Protein AF-A0A1L0C1L1-F1 (afdb_monomer_lite)

Structure (mmCIF, N/CA/C/O backbone):
data_AF-A0A1L0C1L1-F1
#
_entry.id   AF-A0A1L0C1L1-F1
#
loop_
_atom_site.group_PDB
_atom_site.id
_atom_site.type_symbol
_atom_site.label_atom_id
_atom_site.label_alt_id
_atom_site.label_comp_id
_atom_site.label_asym_id
_atom_site.label_entity_id
_atom_site.label_seq_id
_atom_site.pdbx_PDB_ins_code
_atom_site.Cartn_x
_atom_site.Cartn_y
_atom_site.Cartn_z
_atom_site.occupancy
_atom_site.B_iso_or_equiv
_atom_site.auth_seq_id
_atom_site.auth_comp_id
_atom_site.auth_asym_id
_atom_site.auth_atom_id
_atom_site.pdbx_PDB_model_num
ATOM 1 N N . MET A 1 1 ? -25.774 4.152 -56.828 1.00 40.31 1 MET A N 1
ATOM 2 C CA . MET A 1 1 ? -26.630 3.121 -56.218 1.00 40.31 1 MET A CA 1
ATOM 3 C C . MET A 1 1 ? -26.361 3.167 -54.724 1.00 40.31 1 MET A C 1
ATOM 5 O O . MET A 1 1 ? -25.280 2.740 -54.350 1.00 40.31 1 MET A O 1
ATOM 9 N N . ILE A 1 2 ? -27.326 3.728 -53.974 1.00 39.97 2 ILE A N 1
ATOM 10 C CA . ILE A 1 2 ? -27.662 3.467 -52.554 1.00 39.97 2 ILE A CA 1
ATOM 11 C C . ILE A 1 2 ? -26.531 3.846 -51.567 1.00 39.97 2 ILE A C 1
ATOM 13 O O . ILE A 1 2 ? -25.560 3.109 -51.460 1.00 39.97 2 ILE A O 1
ATOM 17 N N . ASP A 1 3 ? -26.448 5.047 -50.978 1.00 42.72 3 ASP A N 1
ATOM 18 C CA . ASP A 1 3 ? -27.351 5.760 -50.037 1.00 42.72 3 ASP A CA 1
ATOM 19 C C . ASP A 1 3 ? -27.861 4.910 -48.863 1.00 42.72 3 ASP A C 1
ATOM 21 O O . ASP A 1 3 ? -28.770 4.120 -49.056 1.00 42.72 3 ASP A O 1
ATOM 25 N N . ASP A 1 4 ? -27.262 5.112 -47.679 1.00 49.78 4 ASP A N 1
ATOM 26 C CA . ASP A 1 4 ? -27.802 4.924 -46.311 1.00 49.78 4 ASP A CA 1
ATOM 27 C C . ASP A 1 4 ? -26.676 5.378 -45.346 1.00 49.78 4 ASP A C 1
ATOM 29 O O . ASP A 1 4 ? -25.641 4.725 -45.241 1.00 49.78 4 ASP A O 1
ATOM 33 N N . ILE A 1 5 ? -26.624 6.590 -44.777 1.00 43.16 5 ILE A N 1
ATOM 34 C CA . ILE A 1 5 ? -27.544 7.300 -43.868 1.00 43.16 5 ILE A CA 1
ATOM 35 C C . ILE A 1 5 ? -27.960 6.442 -42.667 1.00 43.16 5 ILE A C 1
ATOM 37 O O . ILE A 1 5 ? -29.005 5.807 -42.662 1.00 43.16 5 ILE A O 1
ATOM 41 N N . LEU A 1 6 ? -27.170 6.518 -41.593 1.00 51.59 6 LEU A N 1
ATOM 42 C CA . LEU A 1 6 ? -27.673 6.325 -40.233 1.00 51.59 6 LEU A CA 1
ATOM 43 C C . LEU A 1 6 ? -27.506 7.635 -39.465 1.00 51.59 6 LEU A C 1
ATOM 45 O O . LEU A 1 6 ? -26.441 7.965 -38.946 1.00 51.59 6 LEU A O 1
ATOM 49 N N . GLN A 1 7 ? -28.603 8.389 -39.463 1.00 40.81 7 GLN A N 1
ATOM 50 C CA . GLN A 1 7 ? -28.908 9.438 -38.504 1.00 40.81 7 GLN A CA 1
ATOM 51 C C . GLN A 1 7 ? -29.169 8.773 -37.148 1.00 40.81 7 GLN A C 1
ATOM 53 O O . GLN A 1 7 ? -30.023 7.894 -37.047 1.00 40.81 7 GLN A O 1
ATOM 58 N N . TYR A 1 8 ? -28.441 9.188 -36.114 1.00 45.94 8 TYR A N 1
ATOM 59 C CA . TYR A 1 8 ? -28.860 8.960 -34.735 1.00 45.94 8 TYR A CA 1
ATOM 60 C C . TYR A 1 8 ? -29.673 10.173 -34.301 1.00 45.94 8 TYR A C 1
ATOM 62 O O . TYR A 1 8 ? -29.152 11.286 -34.240 1.00 45.94 8 TYR A O 1
ATOM 70 N N . SER A 1 9 ? -30.959 9.935 -34.075 1.00 49.78 9 SER A N 1
ATOM 71 C CA . SER A 1 9 ? -31.917 10.904 -33.568 1.00 49.78 9 SER A CA 1
ATOM 72 C C . SER A 1 9 ? -31.629 11.216 -32.101 1.00 49.78 9 SER A C 1
ATOM 74 O O . SER A 1 9 ? -31.596 10.314 -31.262 1.00 49.78 9 SER A O 1
ATOM 76 N N . ASP A 1 10 ? -31.438 12.502 -31.819 1.00 47.91 10 ASP A N 1
ATOM 77 C CA . ASP A 1 10 ? -31.774 13.122 -30.543 1.00 47.91 10 ASP A CA 1
ATOM 78 C C . ASP A 1 10 ? -33.297 13.085 -30.398 1.00 47.91 10 ASP A C 1
ATOM 80 O O . ASP A 1 10 ? -33.973 13.722 -31.196 1.00 47.91 10 ASP A O 1
ATOM 84 N N . ASP A 1 11 ? -33.824 12.361 -29.410 1.00 46.75 11 ASP A N 1
ATOM 85 C CA . ASP A 1 11 ? -35.174 12.586 -28.885 1.00 46.75 11 ASP A CA 1
ATOM 86 C C . ASP A 1 11 ? -35.317 12.022 -27.455 1.00 46.75 11 ASP A C 1
ATOM 88 O O . ASP A 1 11 ? -34.860 10.926 -27.125 1.00 46.75 11 ASP A O 1
ATOM 92 N N . ASP A 1 12 ? -36.003 12.814 -26.629 1.00 44.44 12 ASP A N 1
ATOM 93 C CA . ASP A 1 12 ? -36.751 12.436 -25.425 1.00 44.44 12 ASP A CA 1
ATOM 94 C C . ASP A 1 12 ? -36.019 12.128 -24.105 1.00 44.44 12 ASP A C 1
ATOM 96 O O . ASP A 1 12 ? -36.068 11.024 -23.559 1.00 44.44 12 ASP A O 1
ATOM 100 N N . LEU A 1 13 ? -35.538 13.189 -23.439 1.00 46.91 13 LEU A N 1
ATOM 101 C CA . LEU A 1 13 ? -35.598 13.255 -21.971 1.00 46.91 13 LEU A CA 1
ATOM 102 C C . LEU A 1 13 ? -36.689 14.228 -21.520 1.00 46.91 13 LEU A C 1
ATOM 104 O O . LEU A 1 13 ? -36.494 15.430 -21.347 1.00 46.91 13 LEU A O 1
ATOM 108 N N . VAL A 1 14 ? -37.857 13.629 -21.301 1.00 51.84 14 VAL A N 1
ATOM 109 C CA . VAL A 1 14 ? -39.037 14.172 -20.631 1.00 51.84 14 VAL A CA 1
ATOM 110 C C . VAL A 1 14 ? -38.650 14.859 -19.319 1.00 51.84 14 VAL A C 1
ATOM 112 O O . VAL A 1 14 ? -38.305 14.223 -18.319 1.00 51.84 14 VAL A O 1
ATOM 115 N N . VAL A 1 15 ? -38.775 16.184 -19.312 1.00 43.44 15 VAL A N 1
ATOM 116 C CA . VAL A 1 15 ? -38.780 17.018 -18.111 1.00 43.44 15 VAL A CA 1
ATOM 117 C C . VAL A 1 15 ? -40.032 16.674 -17.302 1.00 43.44 15 VAL A C 1
ATOM 119 O O . VAL A 1 15 ? -41.149 16.969 -17.719 1.00 43.44 15 VAL A O 1
ATOM 122 N N . LYS A 1 16 ? -39.861 16.054 -16.130 1.00 50.50 16 LYS A N 1
ATOM 123 C CA . LYS A 1 16 ? -40.912 15.969 -15.105 1.00 50.50 16 LYS A CA 1
ATOM 124 C C . LYS A 1 16 ? -40.874 17.234 -14.235 1.00 50.50 16 LYS A C 1
ATOM 126 O O . LYS A 1 16 ? -39.903 17.404 -13.498 1.00 50.50 16 LYS A O 1
ATOM 131 N N . PRO A 1 17 ? -41.908 18.092 -14.240 1.00 55.91 17 PRO A N 1
ATOM 132 C CA . PRO A 1 17 ? -42.091 19.098 -13.205 1.00 55.91 17 PRO A CA 1
ATOM 133 C C . PRO A 1 17 ? -42.897 18.484 -12.054 1.00 55.91 17 PRO A C 1
ATOM 135 O O . PRO A 1 17 ? -43.994 17.971 -12.263 1.00 55.91 17 PRO A O 1
ATOM 138 N N . GLY A 1 18 ? -42.373 18.524 -10.829 1.00 49.44 18 GLY A N 1
ATOM 139 C CA . GLY A 1 18 ? -43.167 18.120 -9.667 1.00 49.44 18 GLY A CA 1
ATOM 140 C C . GLY A 1 18 ? -42.357 17.666 -8.467 1.00 49.44 18 GLY A C 1
ATOM 141 O O . GLY A 1 18 ? -42.481 16.520 -8.051 1.00 49.44 18 GLY A O 1
ATOM 142 N N . ILE A 1 19 ? -41.555 18.561 -7.889 1.00 49.25 19 ILE A N 1
ATOM 143 C CA . ILE A 1 19 ? -41.181 18.435 -6.478 1.00 49.25 19 ILE A CA 1
ATOM 144 C C . ILE A 1 19 ? -41.660 19.701 -5.781 1.00 49.25 19 ILE A C 1
ATOM 146 O O . ILE A 1 19 ? -41.106 20.787 -5.926 1.00 49.25 19 ILE A O 1
ATOM 150 N N . THR A 1 20 ? -42.771 19.521 -5.085 1.00 59.31 20 THR A N 1
ATOM 151 C CA . THR A 1 20 ? -43.406 20.444 -4.156 1.00 59.31 20 THR A CA 1
ATOM 152 C C . THR A 1 20 ? -42.390 20.892 -3.097 1.00 59.31 20 THR A C 1
ATOM 154 O O . THR A 1 20 ? -41.688 20.040 -2.547 1.00 59.31 20 THR A O 1
ATOM 157 N N . PRO A 1 21 ? -42.299 22.190 -2.760 1.00 49.84 21 PRO A N 1
ATOM 158 C CA . PRO A 1 21 ? -41.488 22.631 -1.635 1.00 49.84 21 PRO A CA 1
ATOM 159 C C . PRO A 1 21 ? -42.133 22.135 -0.336 1.00 49.84 21 PRO A C 1
ATOM 161 O O . PRO A 1 21 ? -43.219 22.577 0.041 1.00 49.84 21 PRO A O 1
ATOM 164 N N . CYS A 1 22 ? -41.478 21.188 0.340 1.00 50.97 22 CYS A N 1
ATOM 165 C CA . CYS A 1 22 ? -41.832 20.829 1.707 1.00 50.97 22 CYS A CA 1
ATOM 166 C C . CYS A 1 22 ? -41.680 22.063 2.596 1.00 50.97 22 CYS A C 1
ATOM 168 O O . CYS A 1 22 ? -40.643 22.726 2.603 1.00 50.97 22 CYS A O 1
ATOM 170 N N . ALA A 1 23 ? -42.763 22.349 3.309 1.00 51.50 23 ALA A N 1
ATOM 171 C CA . ALA A 1 23 ? -42.923 23.457 4.221 1.00 51.50 23 ALA A CA 1
ATOM 172 C C . ALA A 1 23 ? -41.762 23.553 5.216 1.00 51.50 23 ALA A C 1
ATOM 174 O O . ALA A 1 23 ? -41.397 22.582 5.880 1.00 51.50 23 ALA A O 1
ATOM 175 N N . SER A 1 24 ? -41.226 24.763 5.328 1.00 47.38 24 SER A N 1
ATOM 176 C CA . SER A 1 24 ? -40.323 25.190 6.382 1.00 47.38 24 SER A CA 1
ATOM 177 C C . SER A 1 24 ? -40.984 24.956 7.741 1.00 47.38 24 SER A C 1
ATOM 179 O O . SER A 1 24 ? -41.918 25.662 8.119 1.00 47.38 24 SER A O 1
ATOM 181 N N . THR A 1 25 ? -40.508 23.962 8.485 1.00 63.28 25 THR A N 1
ATOM 182 C CA . THR A 1 25 ? -40.764 23.878 9.923 1.00 63.28 25 THR A CA 1
ATOM 183 C C . THR A 1 25 ? -40.168 25.114 10.603 1.00 63.28 25 THR A C 1
ATOM 185 O O . THR A 1 25 ? -39.024 25.466 10.292 1.00 63.28 25 THR A O 1
ATOM 188 N N . PRO A 1 26 ? -40.895 25.784 11.514 1.00 60.25 26 PRO A N 1
ATOM 189 C CA . PRO A 1 26 ? -40.352 26.902 12.270 1.00 60.25 26 PRO A CA 1
ATOM 190 C C . PRO A 1 26 ? -39.194 26.395 13.128 1.00 60.25 26 PRO A C 1
ATOM 192 O O . PRO A 1 26 ? -39.350 25.443 13.890 1.00 60.25 26 PRO A O 1
ATOM 195 N N . ILE A 1 27 ? -38.030 27.020 12.980 1.00 60.69 27 ILE A N 1
ATOM 196 C CA . ILE A 1 27 ? -36.903 26.833 13.889 1.00 60.69 27 ILE A CA 1
ATOM 197 C C . ILE A 1 27 ? -37.310 27.505 15.199 1.00 60.69 27 ILE A C 1
ATOM 199 O O . ILE A 1 27 ? -37.342 28.730 15.299 1.00 60.69 27 ILE A O 1
ATOM 203 N N . GLU A 1 28 ? -37.700 26.689 16.171 1.00 61.16 28 GLU A N 1
ATOM 204 C CA . GLU A 1 28 ? -37.921 27.106 17.548 1.00 61.16 28 GLU A CA 1
ATOM 205 C C . GLU A 1 28 ? -36.559 27.489 18.137 1.00 61.16 28 GLU A C 1
ATOM 207 O O . GLU A 1 28 ? -35.661 26.658 18.286 1.00 61.16 28 GLU A O 1
ATOM 212 N N . SER A 1 29 ? -36.372 28.788 18.368 1.00 67.19 29 SER A N 1
ATOM 213 C CA . SER A 1 29 ? -35.165 29.334 18.977 1.00 67.19 29 SER A CA 1
ATOM 214 C C . SER A 1 29 ? -34.951 28.695 20.353 1.00 67.19 29 SER A C 1
ATOM 216 O O . SER A 1 29 ? -35.873 28.728 21.172 1.00 67.19 29 SER A O 1
ATOM 218 N N . PRO A 1 30 ? -33.761 28.144 20.651 1.00 71.75 30 PRO A N 1
ATOM 219 C CA . PRO A 1 30 ? -33.475 27.661 21.991 1.00 71.75 30 PRO A CA 1
ATOM 220 C C . PRO A 1 30 ? -33.536 28.829 22.992 1.00 71.75 30 PRO A C 1
ATOM 222 O O . PRO A 1 30 ? -33.151 29.952 22.648 1.00 71.75 30 PRO A O 1
ATOM 225 N N . PRO A 1 31 ? -34.025 28.588 24.221 1.00 67.06 31 PRO A N 1
ATOM 226 C CA . PRO A 1 31 ? -34.083 29.605 25.258 1.00 67.06 31 PRO A CA 1
ATOM 227 C C . PRO A 1 31 ? -32.674 30.113 25.572 1.00 67.06 31 PRO A C 1
ATOM 229 O O . PRO A 1 31 ? -31.756 29.331 25.811 1.00 67.06 31 PRO A O 1
ATOM 232 N N . SER A 1 32 ? -32.522 31.436 25.560 1.00 63.41 32 SER A N 1
ATOM 233 C CA . SER A 1 32 ? -31.303 32.139 25.940 1.00 63.41 32 SER A CA 1
ATOM 234 C C . SER A 1 32 ? -30.913 31.765 27.370 1.00 63.41 32 SER A C 1
ATOM 236 O O . SER A 1 32 ? -31.553 32.207 28.327 1.00 63.41 32 SER A O 1
ATOM 238 N N . GLU A 1 33 ? -29.873 30.946 27.523 1.00 66.44 33 GLU A N 1
ATOM 239 C CA . GLU A 1 33 ? -29.264 30.712 28.828 1.00 66.44 33 GLU A CA 1
ATOM 240 C C . GLU A 1 33 ? -28.629 32.019 29.338 1.00 66.44 33 GLU A C 1
ATOM 242 O O . GLU A 1 33 ? -27.925 32.704 28.587 1.00 66.44 33 GLU A O 1
ATOM 247 N N . PRO A 1 34 ? -28.879 32.400 30.602 1.00 69.19 34 PRO A N 1
ATOM 248 C CA . PRO A 1 34 ? -28.239 33.555 31.207 1.00 69.19 34 PRO A CA 1
ATOM 249 C C . PRO A 1 34 ? -26.734 33.302 31.347 1.00 69.19 34 PRO A C 1
ATOM 251 O O . PRO A 1 34 ? -26.304 32.317 31.945 1.00 69.19 34 PRO A O 1
ATOM 254 N N . LEU A 1 35 ? -25.943 34.226 30.798 1.00 65.88 35 LEU A N 1
ATOM 255 C CA . LEU A 1 35 ? -24.492 34.266 30.953 1.00 65.88 35 LEU A CA 1
ATOM 256 C C . LEU A 1 35 ? -24.125 34.251 32.449 1.00 65.88 35 LEU A C 1
ATOM 258 O O . LEU A 1 35 ? -24.591 35.126 33.187 1.00 65.88 35 LEU A O 1
ATOM 262 N N . PRO A 1 36 ? -23.292 33.301 32.913 1.00 64.12 36 PRO A N 1
ATOM 263 C CA . PRO A 1 36 ? -22.752 33.353 34.258 1.00 64.12 36 PRO A CA 1
ATOM 264 C C . PRO A 1 36 ? -21.824 34.565 34.376 1.00 64.12 36 PRO A C 1
ATOM 266 O O . PRO A 1 36 ? -20.885 34.741 33.603 1.00 64.12 36 PRO A O 1
ATOM 269 N N . SER A 1 37 ? -22.140 35.407 35.353 1.00 58.44 37 SER A N 1
ATOM 270 C CA . SER A 1 37 ? -21.372 36.567 35.785 1.00 58.44 37 SER A CA 1
ATOM 271 C C . SER A 1 37 ? -19.915 36.214 36.082 1.00 58.44 37 SER A C 1
ATOM 273 O O . SER A 1 37 ? -19.651 35.243 36.796 1.00 58.44 37 SER A O 1
ATOM 275 N N . ASP A 1 38 ? -19.012 37.059 35.582 1.00 55.88 38 ASP A N 1
ATOM 276 C CA . ASP A 1 38 ? -17.581 37.097 35.878 1.00 55.88 38 ASP A CA 1
ATOM 277 C C . ASP A 1 38 ? -17.304 36.937 37.379 1.00 55.88 38 ASP A C 1
ATOM 279 O O . ASP A 1 38 ? -17.461 37.864 38.175 1.00 55.88 38 ASP A O 1
ATOM 283 N N . ALA A 1 39 ? -16.849 35.747 37.756 1.00 57.22 39 ALA A N 1
ATOM 284 C CA . ALA A 1 39 ? -16.130 35.521 38.995 1.00 57.22 39 ALA A CA 1
ATOM 285 C C . ALA A 1 39 ? -14.688 35.195 38.617 1.00 57.22 39 ALA A C 1
ATOM 287 O O . ALA A 1 39 ? -14.359 34.058 38.283 1.00 57.22 39 ALA A O 1
ATOM 288 N N . THR A 1 40 ? -13.840 36.221 38.642 1.00 65.00 40 THR A N 1
ATOM 289 C CA . THR A 1 40 ? -12.386 36.105 38.542 1.00 65.00 40 THR A CA 1
ATOM 290 C C . THR A 1 40 ? -11.898 35.139 39.627 1.00 65.00 40 THR A C 1
ATOM 292 O O . THR A 1 40 ? -12.013 35.466 40.812 1.00 65.00 40 THR A O 1
ATOM 295 N N . PRO A 1 41 ? -11.370 33.950 39.285 1.00 51.88 41 PRO A N 1
ATOM 296 C CA . PRO A 1 41 ? -10.770 33.074 40.272 1.00 51.88 41 PRO A CA 1
ATOM 297 C C . PRO A 1 41 ? -9.402 33.649 40.621 1.00 51.88 41 PRO A C 1
ATOM 299 O O . PRO A 1 41 ? -8.520 33.745 39.768 1.00 51.88 41 PRO A O 1
ATOM 302 N N . SER A 1 42 ? -9.237 34.050 41.876 1.00 60.53 42 SER A N 1
ATOM 303 C CA . SER A 1 42 ? -7.942 34.372 42.464 1.00 60.53 42 SER A CA 1
ATOM 304 C C . SER A 1 42 ? -6.965 33.218 42.223 1.00 60.53 42 SER A C 1
ATOM 306 O O . SER A 1 42 ? -7.283 32.070 42.542 1.00 60.53 42 SER A O 1
ATOM 308 N N . GLU A 1 43 ? -5.791 33.530 41.667 1.00 58.69 43 GLU A N 1
ATOM 309 C CA . GLU A 1 43 ? -4.680 32.593 41.478 1.00 58.69 43 GLU A CA 1
ATOM 310 C C . GLU A 1 43 ? -4.383 31.834 42.782 1.00 58.69 43 GLU A C 1
ATOM 312 O O . GLU A 1 43 ? -4.025 32.457 43.788 1.00 58.69 43 GLU A O 1
ATOM 317 N N . PRO A 1 44 ? -4.506 30.494 42.804 1.00 60.22 44 PRO A N 1
ATOM 318 C CA . PRO A 1 44 ? -3.934 29.706 43.875 1.00 60.22 44 PRO A CA 1
ATOM 319 C C . PRO A 1 44 ? -2.412 29.730 43.721 1.00 60.22 44 PRO A C 1
ATOM 321 O O . PRO A 1 44 ? -1.861 29.294 42.711 1.00 60.22 44 PRO A O 1
ATOM 324 N N . SER A 1 45 ? -1.750 30.255 44.745 1.00 65.75 45 SER A N 1
ATOM 325 C CA . SER A 1 45 ? -0.304 30.252 44.916 1.00 65.75 45 SER A CA 1
ATOM 326 C C . SER A 1 45 ? 0.282 28.864 44.645 1.00 65.75 45 SER A C 1
ATOM 328 O O . SER A 1 45 ? -0.155 27.865 45.221 1.00 65.75 45 SER A O 1
ATOM 330 N N . GLU A 1 46 ? 1.277 28.818 43.756 1.00 59.06 46 GLU A N 1
ATOM 331 C CA . GLU A 1 46 ? 1.976 27.594 43.369 1.00 59.06 46 GLU A CA 1
ATOM 332 C C . GLU A 1 46 ? 2.531 26.868 44.608 1.00 59.06 46 GLU A C 1
ATOM 334 O O . GLU A 1 46 ? 3.318 27.447 45.367 1.00 59.06 46 GLU A O 1
ATOM 339 N N . PRO A 1 47 ? 2.166 25.593 44.839 1.00 62.97 47 PRO A N 1
ATOM 340 C CA . PRO A 1 47 ? 2.837 24.787 45.839 1.00 62.97 47 PRO A CA 1
ATOM 341 C C . PRO A 1 47 ? 4.271 24.522 45.375 1.00 62.97 47 PRO A C 1
ATOM 343 O O . PRO A 1 47 ? 4.516 23.986 44.293 1.00 62.97 47 PRO A O 1
ATOM 346 N N . SER A 1 48 ? 5.219 24.893 46.228 1.00 63.12 48 SER A N 1
ATOM 347 C CA . SER A 1 48 ? 6.649 24.652 46.081 1.00 63.12 48 SER A CA 1
ATOM 348 C C . SER A 1 48 ? 6.925 23.183 45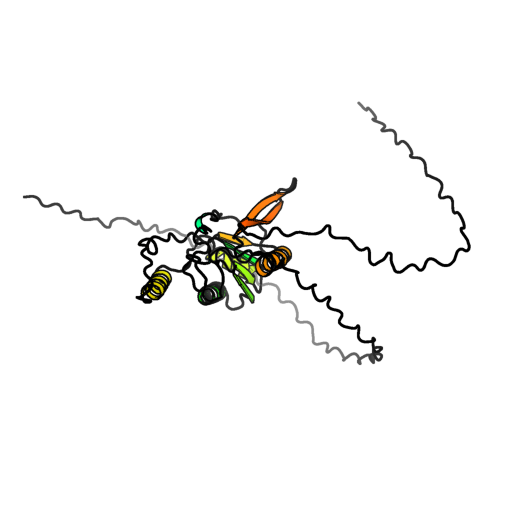.749 1.00 63.12 48 SER A C 1
ATOM 350 O O . SER A 1 48 ? 6.759 22.283 46.573 1.00 63.12 48 SER A O 1
ATOM 352 N N . VAL A 1 49 ? 7.341 22.946 44.503 1.00 66.62 49 VAL A N 1
ATOM 353 C CA . VAL A 1 49 ? 7.677 21.622 43.976 1.00 66.62 49 VAL A CA 1
ATOM 354 C C . VAL A 1 49 ? 8.886 21.076 44.747 1.00 66.62 49 VAL A C 1
ATOM 356 O O . VAL A 1 49 ? 9.957 21.686 44.697 1.00 66.62 49 VAL A O 1
ATOM 359 N N . PRO A 1 50 ? 8.771 19.935 45.451 1.00 61.28 50 PRO A N 1
ATOM 360 C CA . PRO A 1 50 ? 9.917 19.316 46.097 1.00 61.28 50 PRO A CA 1
ATOM 361 C C . PRO A 1 50 ? 10.912 18.839 45.037 1.00 61.28 50 PRO A C 1
ATOM 363 O O . PRO A 1 50 ? 10.552 18.146 44.081 1.00 61.28 50 PRO A O 1
ATOM 366 N N . SER A 1 51 ? 12.174 19.220 45.227 1.00 62.75 51 SER A N 1
ATOM 367 C CA . SER A 1 51 ? 13.315 18.849 44.394 1.00 62.75 51 SER A CA 1
ATOM 368 C C . SER A 1 51 ? 13.306 17.353 44.084 1.00 62.75 51 SER A C 1
ATOM 370 O O . SER A 1 51 ? 13.465 16.504 44.962 1.00 62.75 51 SER A O 1
ATOM 372 N N . ARG A 1 52 ? 13.091 17.038 42.806 1.00 56.44 52 ARG A N 1
ATOM 373 C CA . ARG A 1 52 ? 13.017 15.676 42.278 1.00 56.44 52 ARG A CA 1
ATOM 374 C C . ARG A 1 52 ? 14.350 14.960 42.554 1.00 56.44 52 ARG A C 1
ATOM 376 O O . ARG A 1 52 ? 15.390 15.489 42.156 1.00 56.44 52 ARG A O 1
ATOM 383 N N . PRO A 1 53 ? 14.363 13.782 43.204 1.00 60.91 53 PRO A N 1
ATOM 384 C CA . PRO A 1 53 ? 15.597 13.039 43.411 1.00 60.91 53 PRO A CA 1
ATOM 385 C C . PRO A 1 53 ? 16.200 12.661 42.055 1.00 60.91 53 PRO A C 1
ATOM 387 O O . PRO A 1 53 ? 15.506 12.171 41.160 1.00 60.91 53 PRO A O 1
ATOM 390 N N . LEU A 1 54 ? 17.498 12.930 41.910 1.00 61.00 54 LEU A N 1
ATOM 391 C CA . LEU A 1 54 ? 18.313 12.547 40.764 1.00 61.00 54 LEU A CA 1
ATOM 392 C C . LEU A 1 54 ? 18.283 11.020 40.635 1.00 61.00 54 LEU A C 1
ATOM 394 O O . LEU A 1 54 ? 18.971 10.307 41.363 1.00 61.00 54 LEU A O 1
ATOM 398 N N . PHE A 1 55 ? 17.455 10.509 39.725 1.00 56.97 55 PHE A N 1
ATOM 399 C CA . PHE A 1 55 ? 17.512 9.104 39.350 1.00 56.97 55 PHE A CA 1
ATOM 400 C C . PHE A 1 55 ? 18.855 8.842 38.657 1.00 56.97 55 PHE A C 1
ATOM 402 O O . PHE A 1 55 ? 19.198 9.573 37.724 1.00 56.97 55 PHE A O 1
ATOM 409 N N . PRO A 1 56 ? 19.615 7.811 39.069 1.00 59.28 56 PRO A N 1
ATOM 410 C CA . PRO A 1 56 ? 20.818 7.419 38.357 1.00 59.28 56 PRO A CA 1
ATOM 411 C C . PRO A 1 56 ? 20.435 7.012 36.934 1.00 59.28 56 PRO A C 1
ATOM 413 O O . PRO A 1 56 ? 19.554 6.173 36.723 1.00 59.28 56 PRO A O 1
ATOM 416 N N . SER A 1 57 ? 21.084 7.647 35.961 1.00 53.78 57 SER A N 1
ATOM 417 C CA . SER A 1 57 ? 20.938 7.375 34.536 1.00 53.78 57 SER A CA 1
ATOM 418 C C . SER A 1 57 ? 21.036 5.873 34.283 1.00 53.78 57 SER A C 1
ATOM 420 O O . SER A 1 57 ? 22.098 5.275 34.458 1.00 53.78 57 SER A O 1
ATOM 422 N N . ARG A 1 58 ? 19.923 5.243 33.884 1.00 47.53 58 ARG A N 1
ATOM 423 C CA . ARG A 1 58 ? 19.950 3.851 33.425 1.00 47.53 58 ARG A CA 1
ATOM 424 C C . ARG A 1 58 ? 20.904 3.771 32.228 1.00 47.53 58 ARG A C 1
ATOM 426 O O . ARG A 1 58 ? 20.711 4.533 31.278 1.00 47.53 58 ARG A O 1
ATOM 433 N N . PRO A 1 59 ? 21.901 2.870 32.234 1.00 54.91 59 PRO A N 1
ATOM 434 C CA . PRO A 1 59 ? 22.712 2.642 31.053 1.00 54.91 59 PRO A CA 1
ATOM 435 C C . PRO A 1 59 ? 21.791 2.181 29.921 1.00 54.91 59 PRO A C 1
ATOM 437 O O . PRO A 1 59 ? 20.984 1.263 30.083 1.00 54.91 59 PRO A O 1
ATOM 440 N N . ASN A 1 60 ? 21.887 2.871 28.788 1.00 45.53 60 ASN A N 1
ATOM 441 C CA . ASN A 1 60 ? 21.149 2.579 27.568 1.00 45.53 60 ASN A CA 1
ATOM 442 C C . ASN A 1 60 ? 21.712 1.293 26.940 1.00 45.53 60 ASN A C 1
ATOM 444 O O . ASN A 1 60 ? 22.489 1.333 25.990 1.00 45.53 60 ASN A O 1
ATOM 448 N N . ILE A 1 61 ? 21.376 0.143 27.524 1.00 47.62 61 ILE A N 1
ATOM 449 C CA . ILE A 1 61 ? 21.696 -1.174 26.972 1.00 47.62 61 ILE A CA 1
ATOM 450 C C . ILE A 1 61 ? 20.567 -1.520 26.005 1.00 47.62 61 ILE A C 1
ATOM 452 O O . ILE A 1 61 ? 19.662 -2.290 26.315 1.00 47.62 61 ILE A O 1
ATOM 456 N N . SER A 1 62 ? 20.590 -0.887 24.834 1.00 54.09 62 SER A N 1
ATOM 457 C CA . SER A 1 62 ? 19.859 -1.407 23.685 1.00 54.09 62 SER A CA 1
ATOM 458 C C . SER A 1 62 ? 20.602 -2.675 23.246 1.00 54.09 62 SER A C 1
ATOM 460 O O . SER A 1 62 ? 21.781 -2.568 22.890 1.00 54.09 62 SER A O 1
ATOM 462 N N . PRO A 1 63 ? 20.008 -3.880 23.340 1.00 48.91 63 PRO A N 1
ATOM 463 C CA . PRO A 1 63 ? 20.679 -5.091 22.897 1.00 48.91 63 PRO A CA 1
ATOM 464 C C . PRO A 1 63 ? 20.946 -4.956 21.398 1.00 48.91 63 PRO A C 1
ATOM 466 O O . PRO A 1 63 ? 20.019 -4.944 20.589 1.00 48.91 63 PRO A O 1
ATOM 469 N N . LYS A 1 64 ? 22.223 -4.810 21.024 1.00 39.41 64 LYS A N 1
ATOM 470 C CA . LYS A 1 64 ? 22.638 -4.917 19.625 1.00 39.41 64 LYS A CA 1
ATOM 471 C C . LYS A 1 64 ? 22.194 -6.300 19.138 1.00 39.41 64 LYS A C 1
ATOM 473 O O . LYS A 1 64 ? 22.599 -7.284 19.762 1.00 39.41 64 LYS A O 1
ATOM 478 N N . PRO A 1 65 ? 21.384 -6.406 18.070 1.00 45.53 65 PRO A N 1
ATOM 479 C CA . PRO A 1 65 ? 21.111 -7.701 17.470 1.00 45.53 65 PRO A CA 1
ATOM 480 C C . PRO A 1 65 ? 22.452 -8.325 17.075 1.00 45.53 65 PRO A C 1
ATOM 482 O O . PRO A 1 65 ? 23.311 -7.649 16.500 1.00 45.53 65 PRO A O 1
ATOM 485 N N . ALA A 1 66 ? 22.658 -9.585 17.461 1.00 45.88 66 ALA A N 1
ATOM 486 C CA . ALA A 1 66 ? 23.860 -10.316 17.097 1.00 45.88 66 ALA A CA 1
ATOM 487 C C . ALA A 1 66 ? 24.007 -10.302 15.562 1.00 45.88 66 ALA A C 1
ATOM 489 O O . ALA A 1 66 ? 23.003 -10.466 14.863 1.00 45.88 66 ALA A O 1
ATOM 490 N N . PRO A 1 67 ? 25.216 -10.074 15.020 1.00 40.97 67 PRO A N 1
ATOM 491 C CA . PRO A 1 67 ? 25.430 -10.134 13.583 1.00 40.97 67 PRO A CA 1
ATOM 492 C C . PRO A 1 67 ? 25.056 -11.532 13.082 1.00 40.97 67 PRO A C 1
ATOM 494 O O . PRO A 1 67 ? 25.527 -12.540 13.609 1.00 40.97 67 PRO A O 1
ATOM 497 N N . TYR A 1 68 ? 24.177 -11.587 12.083 1.00 49.19 68 TYR A N 1
ATOM 498 C CA . TYR A 1 68 ? 23.776 -12.838 11.454 1.00 49.19 68 TYR A CA 1
ATOM 499 C C . TYR A 1 68 ? 24.989 -13.446 10.742 1.00 49.19 68 TYR A C 1
ATOM 501 O O . TYR A 1 68 ? 25.491 -12.891 9.764 1.00 49.19 68 TYR A O 1
ATOM 509 N N . ASN A 1 69 ? 25.466 -14.588 11.239 1.00 35.53 69 ASN A N 1
ATOM 510 C CA . ASN A 1 69 ? 26.481 -15.389 10.565 1.00 35.53 69 ASN A CA 1
ATOM 511 C C . ASN A 1 69 ? 25.859 -15.998 9.303 1.00 35.53 69 ASN A C 1
ATOM 513 O O . ASN A 1 69 ? 25.170 -17.015 9.370 1.00 35.53 69 ASN A O 1
ATOM 517 N N . LEU A 1 70 ? 26.078 -15.361 8.152 1.00 43.03 70 LEU A N 1
ATOM 518 C CA . LEU A 1 70 ? 25.764 -15.957 6.859 1.00 43.03 70 LEU A CA 1
ATOM 519 C C . LEU A 1 70 ? 26.759 -17.104 6.602 1.00 43.03 70 LEU A C 1
ATOM 521 O O . LEU A 1 70 ? 27.970 -16.874 6.674 1.00 43.03 70 LEU A O 1
ATOM 525 N N . PRO A 1 71 ? 26.303 -18.333 6.309 1.00 39.91 71 PRO A N 1
ATOM 526 C CA . PRO A 1 71 ? 27.205 -19.409 5.923 1.00 39.91 71 PRO A CA 1
ATOM 527 C C . PRO A 1 71 ? 27.928 -19.039 4.617 1.00 39.91 71 PRO A C 1
ATOM 529 O O . PRO A 1 71 ? 27.312 -18.856 3.570 1.00 39.91 71 PRO A O 1
ATOM 532 N N . SER A 1 72 ? 29.258 -18.925 4.692 1.00 44.44 72 SER A N 1
ATOM 533 C CA . SER A 1 72 ? 30.188 -18.566 3.604 1.00 44.44 72 SER A CA 1
ATOM 534 C C . SER A 1 72 ? 30.378 -19.687 2.562 1.00 44.44 72 SER A C 1
ATOM 536 O O . SER A 1 72 ? 31.473 -19.891 2.037 1.00 44.44 72 SER A O 1
ATOM 538 N N . THR A 1 73 ? 29.337 -20.460 2.267 1.00 42.53 73 THR A N 1
ATOM 539 C CA . THR A 1 73 ? 29.414 -21.652 1.408 1.00 42.53 73 THR A CA 1
ATOM 540 C C . THR A 1 73 ? 28.570 -21.479 0.148 1.00 42.53 73 THR A C 1
ATOM 542 O O . THR A 1 73 ? 27.740 -22.315 -0.186 1.00 42.53 73 THR A O 1
ATOM 545 N N . TYR A 1 74 ? 28.789 -20.387 -0.589 1.00 41.66 74 TYR A N 1
ATOM 546 C CA . TYR A 1 74 ? 28.335 -20.292 -1.977 1.00 41.66 74 TYR A CA 1
ATOM 547 C C . TYR A 1 74 ? 29.489 -20.682 -2.897 1.00 41.66 74 TYR A C 1
ATOM 549 O O . TYR A 1 74 ? 30.406 -19.903 -3.145 1.00 41.66 74 TYR A O 1
ATOM 557 N N . GLY A 1 75 ? 29.459 -21.935 -3.352 1.00 43.00 75 GLY A N 1
ATOM 558 C CA . GLY A 1 75 ? 30.373 -22.441 -4.369 1.00 43.00 75 GLY A CA 1
ATOM 559 C C . GLY A 1 75 ? 30.246 -21.656 -5.676 1.00 43.00 75 GLY A C 1
ATOM 560 O O . GLY A 1 75 ? 29.151 -21.233 -6.051 1.00 43.00 75 GLY A O 1
ATOM 561 N N . ASN A 1 76 ? 31.383 -21.489 -6.355 1.00 43.91 76 ASN A N 1
ATOM 562 C CA . ASN A 1 76 ? 31.550 -20.877 -7.675 1.00 43.91 76 ASN A CA 1
ATOM 563 C C . ASN A 1 76 ? 30.612 -21.502 -8.723 1.00 43.91 76 ASN A C 1
ATOM 565 O O . ASN A 1 76 ? 31.010 -22.380 -9.486 1.00 43.91 76 ASN A O 1
ATOM 569 N N . THR A 1 77 ? 29.364 -21.049 -8.782 1.00 50.91 77 THR A N 1
ATOM 570 C CA . THR A 1 77 ? 28.505 -21.254 -9.949 1.00 50.91 77 THR A CA 1
ATOM 571 C C . THR A 1 77 ? 28.734 -20.074 -10.894 1.00 50.91 77 THR A C 1
ATOM 573 O O . THR A 1 77 ? 28.681 -18.930 -10.437 1.00 50.91 77 THR A O 1
ATOM 576 N N . PRO A 1 78 ? 29.033 -20.307 -12.184 1.00 49.53 78 PRO A N 1
ATOM 577 C CA . PRO A 1 78 ? 29.318 -19.233 -13.131 1.00 49.53 78 PRO A CA 1
ATOM 578 C C . PRO A 1 78 ? 28.143 -18.243 -13.213 1.00 49.53 78 PRO A C 1
ATOM 580 O O . PRO A 1 78 ? 27.000 -18.630 -13.437 1.00 49.53 78 PRO A O 1
ATOM 583 N N . LEU A 1 79 ? 28.444 -16.955 -13.010 1.00 53.97 79 LEU A N 1
ATOM 584 C CA . LEU A 1 79 ? 27.502 -15.825 -12.929 1.00 53.97 79 LEU A CA 1
ATOM 585 C C . LEU A 1 79 ? 26.974 -15.337 -14.296 1.00 53.97 79 LEU A C 1
ATOM 587 O O . LEU A 1 79 ? 26.384 -14.262 -14.380 1.00 53.97 79 LEU A O 1
ATOM 591 N N . ALA A 1 80 ? 27.192 -16.086 -15.377 1.00 49.22 80 ALA A N 1
ATOM 592 C CA . ALA A 1 80 ? 26.760 -15.681 -16.712 1.00 49.22 80 ALA A CA 1
ATOM 593 C C . ALA A 1 80 ? 25.228 -15.800 -16.843 1.00 49.22 80 ALA A C 1
ATOM 595 O O . ALA A 1 80 ? 24.680 -16.884 -16.662 1.00 49.22 80 ALA A O 1
ATOM 596 N N . GLY A 1 81 ? 24.542 -14.692 -17.149 1.00 55.41 81 GLY A N 1
ATOM 597 C CA . GLY A 1 81 ? 23.089 -14.661 -17.409 1.00 55.41 81 GLY A CA 1
ATOM 598 C C . GLY A 1 81 ? 22.208 -14.246 -16.227 1.00 55.41 81 GLY A C 1
ATOM 599 O O . GLY A 1 81 ? 21.002 -14.459 -16.237 1.00 55.41 81 GLY A O 1
ATOM 600 N N . ARG A 1 82 ? 22.797 -13.675 -15.180 1.00 53.09 82 ARG A N 1
ATOM 601 C CA . ARG A 1 82 ? 22.084 -13.234 -13.986 1.00 53.09 82 ARG A CA 1
ATOM 602 C C . ARG A 1 82 ? 21.793 -11.733 -14.072 1.00 53.09 82 ARG A C 1
ATOM 604 O O . ARG A 1 82 ? 22.727 -10.938 -14.053 1.00 53.09 82 ARG A O 1
ATOM 611 N N . ASN A 1 83 ? 20.518 -11.347 -14.149 1.00 54.41 83 ASN A N 1
ATOM 612 C CA . ASN A 1 83 ? 20.127 -9.938 -14.122 1.00 54.41 83 ASN A CA 1
ATOM 613 C C . ASN A 1 83 ? 20.396 -9.349 -12.744 1.00 54.41 83 ASN A C 1
ATOM 615 O O . ASN A 1 83 ? 19.723 -9.670 -11.768 1.00 54.41 83 ASN A O 1
ATOM 619 N N . ILE A 1 84 ? 21.424 -8.516 -12.667 1.00 51.44 84 ILE A N 1
ATOM 620 C CA . ILE A 1 84 ? 21.829 -7.813 -11.460 1.00 51.44 84 ILE A CA 1
ATOM 621 C C . ILE A 1 84 ? 21.221 -6.406 -11.528 1.00 51.44 84 ILE A C 1
ATOM 623 O O . ILE A 1 84 ? 21.462 -5.686 -12.494 1.00 51.44 84 ILE A O 1
ATOM 627 N N . ASP A 1 85 ? 20.413 -6.006 -10.544 1.00 48.88 85 ASP A N 1
ATOM 628 C CA . ASP A 1 85 ? 19.910 -4.634 -10.462 1.00 48.88 85 ASP A CA 1
ATOM 629 C C . ASP A 1 85 ? 21.041 -3.622 -10.220 1.00 48.88 85 ASP A C 1
ATOM 631 O O . ASP A 1 85 ? 22.181 -3.963 -9.905 1.00 48.88 85 ASP A O 1
ATOM 635 N N . HIS A 1 86 ? 20.710 -2.335 -10.309 1.00 42.44 86 HIS A N 1
ATOM 636 C CA . HIS A 1 86 ? 21.632 -1.230 -10.029 1.00 42.44 86 HIS A CA 1
ATOM 637 C C . HIS A 1 86 ? 22.170 -1.205 -8.578 1.00 42.44 86 HIS A C 1
ATOM 639 O O . HIS A 1 86 ? 22.999 -0.357 -8.258 1.00 42.44 86 HIS A O 1
ATOM 645 N N . ILE A 1 87 ? 21.718 -2.110 -7.699 1.00 46.25 87 ILE A N 1
ATOM 646 C CA . ILE A 1 87 ? 22.173 -2.288 -6.310 1.00 46.25 87 ILE A CA 1
ATOM 647 C C . ILE A 1 87 ? 23.051 -3.555 -6.176 1.00 46.25 87 ILE A C 1
ATOM 649 O O . ILE A 1 87 ? 23.573 -3.842 -5.097 1.00 46.25 87 ILE A O 1
ATOM 653 N N . GLY A 1 88 ? 23.287 -4.306 -7.256 1.00 41.66 88 GLY A N 1
ATOM 654 C CA . GLY A 1 88 ? 24.100 -5.521 -7.218 1.00 41.66 88 GLY A CA 1
ATOM 655 C C . GLY A 1 88 ? 23.312 -6.791 -6.870 1.00 41.66 88 GLY A C 1
ATOM 656 O O . GLY A 1 88 ? 23.917 -7.786 -6.472 1.00 41.66 88 GLY A O 1
ATOM 657 N N . LEU A 1 89 ? 21.981 -6.787 -6.995 1.00 49.97 89 LEU A N 1
ATOM 658 C CA . LEU A 1 89 ? 21.109 -7.896 -6.608 1.00 49.97 89 LEU A CA 1
ATOM 659 C C . LEU A 1 89 ? 20.552 -8.661 -7.796 1.00 49.97 89 LEU A C 1
ATOM 661 O O . LEU A 1 89 ? 20.028 -8.091 -8.744 1.00 49.97 89 LEU A O 1
ATOM 665 N N . LEU A 1 90 ? 20.593 -9.983 -7.676 1.00 49.81 90 LEU A N 1
ATOM 666 C CA . LEU A 1 90 ? 20.012 -10.911 -8.631 1.00 49.81 90 LEU A CA 1
ATOM 667 C C . LEU A 1 90 ? 18.486 -10.786 -8.644 1.00 49.81 90 LEU A C 1
ATOM 669 O O . LEU A 1 90 ? 17.811 -11.287 -7.745 1.00 49.81 90 LEU A O 1
ATOM 673 N N . PHE A 1 91 ? 17.944 -10.144 -9.674 1.00 49.31 91 PHE A N 1
ATOM 674 C CA . PHE A 1 91 ? 16.544 -10.278 -10.042 1.00 49.31 91 PHE A CA 1
ATOM 675 C C . PHE A 1 91 ? 16.382 -11.585 -10.806 1.00 49.31 91 PHE A C 1
ATOM 677 O O . PHE A 1 91 ? 16.910 -11.762 -11.902 1.00 49.31 91 PHE A O 1
ATOM 684 N N . SER A 1 92 ? 15.642 -12.518 -10.220 1.00 52.12 92 SER A N 1
ATOM 685 C CA . SER A 1 92 ? 15.136 -13.650 -10.982 1.00 52.12 92 SER A CA 1
ATOM 686 C C . SER A 1 92 ? 13.971 -13.137 -11.830 1.00 52.12 92 SER A C 1
ATOM 688 O O . SER A 1 92 ? 12.930 -12.771 -11.283 1.00 52.12 92 SER A O 1
ATOM 690 N N . GLU A 1 93 ? 14.155 -13.076 -13.152 1.00 55.38 93 GLU A N 1
ATOM 691 C CA . GLU A 1 93 ? 13.095 -12.740 -14.124 1.00 55.38 93 GLU A CA 1
ATOM 692 C C . GLU A 1 93 ? 11.876 -13.664 -13.991 1.00 55.38 93 GLU A C 1
ATOM 694 O O . GLU A 1 93 ? 10.766 -13.289 -14.350 1.00 55.38 93 GLU A O 1
ATOM 699 N N . HIS A 1 94 ? 12.070 -14.851 -13.411 1.00 51.59 94 HIS A N 1
ATOM 700 C CA . HIS A 1 94 ? 11.030 -15.853 -13.208 1.00 51.59 94 HIS A CA 1
ATOM 701 C C . HIS A 1 94 ? 10.209 -15.682 -11.926 1.00 51.59 94 HIS A C 1
ATOM 703 O O . HIS A 1 94 ? 9.265 -16.443 -11.736 1.00 51.59 94 HIS A O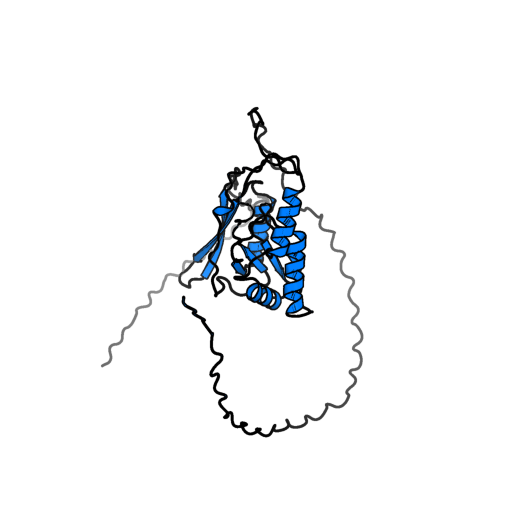 1
ATOM 709 N N . LEU A 1 95 ? 10.529 -14.725 -11.043 1.00 54.00 95 LEU A N 1
ATOM 710 C CA . LEU A 1 95 ? 9.658 -14.423 -9.899 1.00 54.00 95 LEU A CA 1
ATOM 711 C C . LEU A 1 95 ? 8.487 -13.604 -10.426 1.00 54.00 95 LEU A C 1
ATOM 713 O O . LEU A 1 95 ? 8.478 -12.370 -10.384 1.00 54.00 95 LEU A O 1
ATOM 717 N N . SER A 1 96 ? 7.534 -14.314 -11.019 1.00 58.75 96 SER A N 1
ATOM 718 C CA . SER A 1 96 ? 6.362 -13.758 -11.659 1.00 58.75 96 SER A CA 1
ATOM 719 C C . SER A 1 96 ? 5.531 -13.042 -10.601 1.00 58.75 96 SER A C 1
ATOM 721 O O . SER A 1 96 ? 4.646 -13.617 -9.965 1.00 58.75 96 SER A O 1
ATOM 723 N N . GLN A 1 97 ? 5.781 -11.735 -10.463 1.00 58.75 97 GLN A N 1
ATOM 724 C CA . GLN A 1 97 ? 4.905 -10.767 -9.789 1.00 58.75 97 GLN A CA 1
ATOM 725 C C . GLN A 1 97 ? 3.443 -10.916 -10.254 1.00 58.75 97 GLN A C 1
ATOM 727 O O . GLN A 1 97 ? 2.523 -10.454 -9.589 1.00 58.75 97 GLN A O 1
ATOM 732 N N . GLU A 1 98 ? 3.246 -11.591 -11.390 1.00 63.69 98 GLU A N 1
ATOM 733 C CA . GLU A 1 98 ? 1.981 -12.054 -11.938 1.00 63.69 98 GLU A CA 1
ATOM 734 C C . GLU A 1 98 ? 1.125 -12.912 -11.013 1.00 63.69 98 GLU A C 1
ATOM 736 O O . GLU A 1 98 ? -0.096 -12.857 -11.132 1.00 63.69 98 GLU A O 1
ATOM 741 N N . ASN A 1 99 ? 1.715 -13.610 -10.045 1.00 69.62 99 ASN A N 1
ATOM 742 C CA . ASN A 1 99 ? 0.974 -14.595 -9.260 1.00 69.62 99 ASN A CA 1
ATOM 743 C C . ASN A 1 99 ? 0.194 -14.013 -8.073 1.00 69.62 99 ASN A C 1
ATOM 745 O O . ASN A 1 99 ? -0.652 -14.712 -7.514 1.00 69.62 99 ASN A O 1
ATOM 749 N N . ILE A 1 100 ? 0.445 -12.762 -7.665 1.00 85.19 100 ILE A N 1
ATOM 750 C CA . ILE A 1 100 ? -0.256 -12.155 -6.522 1.00 85.19 100 ILE A CA 1
ATOM 751 C C . ILE A 1 100 ? -1.160 -11.030 -7.011 1.00 85.19 100 ILE A C 1
ATOM 753 O O . ILE A 1 100 ? -0.750 -9.875 -7.120 1.00 85.19 100 ILE A O 1
ATOM 757 N N . VAL A 1 101 ? -2.418 -11.385 -7.259 1.00 92.81 101 VAL A N 1
ATOM 758 C CA . VAL A 1 101 ? -3.488 -10.431 -7.551 1.00 92.81 101 VAL A CA 1
ATOM 759 C C . VAL A 1 101 ? -4.608 -10.625 -6.537 1.00 92.81 101 VAL A C 1
ATOM 761 O O . VAL A 1 101 ? -5.258 -11.668 -6.480 1.00 92.81 101 VAL A O 1
ATOM 764 N N . TYR A 1 102 ? -4.832 -9.605 -5.720 1.00 94.94 102 TYR A N 1
ATOM 765 C CA . TYR A 1 102 ? -5.936 -9.534 -4.776 1.00 94.94 102 TYR A CA 1
ATOM 766 C C . TYR A 1 102 ? -7.225 -9.182 -5.519 1.00 94.94 102 TYR A C 1
ATOM 768 O O . TYR A 1 102 ? -7.252 -8.276 -6.352 1.00 94.94 102 TYR A O 1
ATOM 776 N N . THR A 1 103 ? -8.317 -9.877 -5.207 1.00 96.00 103 THR A N 1
ATOM 777 C CA . THR A 1 103 ? -9.636 -9.527 -5.745 1.00 96.00 103 THR A CA 1
ATOM 778 C C . THR A 1 103 ? -10.151 -8.270 -5.054 1.00 96.00 103 THR A C 1
ATOM 780 O O . THR A 1 103 ? -10.226 -8.222 -3.826 1.00 96.00 103 THR A O 1
ATOM 783 N N . VAL A 1 104 ? -10.527 -7.257 -5.835 1.00 97.31 104 VAL A N 1
ATOM 784 C CA . VAL A 1 104 ? -11.091 -6.017 -5.296 1.00 97.31 104 VAL A CA 1
ATOM 785 C C . VAL A 1 104 ? -12.471 -6.298 -4.714 1.00 97.31 104 VAL A C 1
ATOM 787 O O . VAL A 1 104 ? -13.412 -6.647 -5.425 1.00 97.31 104 VAL A O 1
ATOM 790 N N . THR A 1 105 ? -12.598 -6.134 -3.401 1.00 97.00 105 THR A N 1
ATOM 791 C CA . THR A 1 105 ? -13.874 -6.233 -2.692 1.00 97.00 105 THR A CA 1
ATOM 792 C C . THR A 1 105 ? -14.406 -4.849 -2.354 1.00 97.00 105 THR A C 1
ATOM 794 O O . THR A 1 105 ? -13.656 -3.928 -2.022 1.00 97.00 105 THR A O 1
ATOM 797 N N . LYS A 1 106 ? -15.733 -4.691 -2.411 1.00 96.62 106 LYS A N 1
ATOM 798 C CA . LYS A 1 106 ? -16.398 -3.447 -2.001 1.00 96.62 106 LYS A CA 1
ATOM 799 C C . LYS A 1 106 ? -16.208 -3.198 -0.503 1.00 96.62 106 LYS A C 1
ATOM 801 O O . LYS A 1 106 ? -15.799 -2.105 -0.093 1.00 96.62 106 LYS A O 1
ATOM 806 N N . ASP A 1 107 ? -16.422 -4.237 0.294 1.00 96.50 107 ASP A N 1
ATOM 807 C CA . ASP A 1 107 ? -16.311 -4.192 1.748 1.00 96.50 107 ASP A CA 1
ATOM 808 C C . ASP A 1 107 ? -14.878 -4.470 2.213 1.00 96.50 107 ASP A C 1
ATOM 810 O O . ASP A 1 107 ? -14.114 -5.183 1.552 1.00 96.50 107 ASP A O 1
ATOM 814 N N . ALA A 1 108 ? -14.500 -3.830 3.320 1.00 97.12 108 ALA A N 1
ATOM 815 C CA . ALA A 1 108 ? -13.199 -4.012 3.953 1.00 97.12 108 ALA A CA 1
ATOM 816 C C . ALA A 1 108 ? -13.201 -5.302 4.778 1.00 97.12 108 ALA A C 1
ATOM 818 O O . ALA A 1 108 ? -14.220 -5.633 5.388 1.00 97.12 108 ALA A O 1
ATOM 819 N N . TYR A 1 109 ? -12.070 -6.004 4.823 1.00 95.94 109 TYR A N 1
ATOM 820 C CA . TYR A 1 109 ? -11.952 -7.201 5.657 1.00 95.94 109 TYR A CA 1
ATOM 821 C C . TYR A 1 109 ? -11.718 -6.832 7.121 1.00 95.94 109 TYR A C 1
ATOM 823 O O . TYR A 1 109 ? -12.257 -7.483 8.014 1.00 95.94 109 TYR A O 1
ATOM 831 N N . HIS A 1 110 ? -10.948 -5.771 7.365 1.00 95.94 110 HIS A N 1
ATOM 832 C CA . HIS A 1 110 ? -10.668 -5.271 8.708 1.00 95.94 110 HIS A CA 1
ATOM 833 C C . HIS A 1 110 ? -11.483 -4.022 9.038 1.00 95.94 110 HIS A C 1
ATOM 835 O O . HIS A 1 110 ? -11.946 -3.280 8.168 1.00 95.94 110 HIS A O 1
ATOM 841 N N . GLN A 1 111 ? -11.627 -3.754 10.336 1.00 96.69 111 GLN A N 1
ATOM 842 C CA . GLN A 1 111 ? -12.205 -2.499 10.800 1.00 96.69 111 GLN A CA 1
ATOM 843 C C . GLN A 1 111 ? -11.296 -1.312 10.441 1.00 96.69 111 GLN A C 1
ATOM 845 O O . GLN A 1 111 ? -10.075 -1.467 10.395 1.00 96.69 111 GLN A O 1
ATOM 850 N N . PRO A 1 112 ? -11.853 -0.105 10.228 1.00 98.06 112 PRO A N 1
ATOM 851 C CA . PRO A 1 112 ? -11.058 1.068 9.895 1.00 98.06 112 PRO A CA 1
ATOM 852 C C . PRO A 1 112 ? -10.023 1.415 10.970 1.00 98.06 112 PRO A C 1
ATOM 854 O O . PRO A 1 112 ? -10.365 1.737 12.108 1.00 98.06 112 PRO A O 1
ATOM 857 N N . THR A 1 113 ? -8.754 1.430 10.578 1.00 98.25 113 THR A N 1
ATOM 858 C CA . THR A 1 113 ? -7.630 1.873 11.413 1.00 98.25 113 THR A CA 1
ATOM 859 C C . THR A 1 113 ? -6.884 3.028 10.734 1.00 98.25 113 THR A C 1
ATOM 861 O O . THR A 1 113 ? -7.310 3.560 9.713 1.00 98.25 113 THR A O 1
ATOM 864 N N . ARG A 1 114 ? -5.753 3.454 11.307 1.00 98.38 114 ARG A N 1
ATOM 865 C CA . ARG A 1 114 ? -4.851 4.454 10.705 1.00 98.38 114 ARG A CA 1
ATOM 866 C C . ARG A 1 114 ? -3.857 3.856 9.705 1.00 98.38 114 ARG A C 1
ATOM 868 O O . ARG A 1 114 ? -3.050 4.599 9.151 1.00 98.38 114 ARG A O 1
ATOM 875 N N . VAL A 1 115 ? -3.850 2.537 9.538 1.00 98.50 115 VAL A N 1
ATOM 876 C CA . VAL A 1 115 ? -2.930 1.849 8.634 1.00 98.50 115 VAL A CA 1
ATOM 877 C C . VAL A 1 115 ? -3.721 1.252 7.489 1.00 98.50 115 VAL A C 1
ATOM 879 O O . VAL A 1 115 ? -4.735 0.591 7.704 1.00 98.50 115 VAL A O 1
ATOM 882 N N . VAL A 1 116 ? -3.236 1.493 6.279 1.00 98.38 116 VAL A N 1
ATOM 883 C CA . VAL A 1 116 ? -3.838 1.012 5.044 1.00 98.38 116 VAL A CA 1
ATOM 884 C C . VAL A 1 116 ? -2.837 0.135 4.306 1.00 98.38 116 VAL A C 1
ATOM 886 O O . VAL A 1 116 ? -1.690 0.532 4.105 1.00 98.38 116 VAL A O 1
ATOM 889 N N . PHE A 1 117 ? -3.286 -1.044 3.900 1.00 98.19 117 PHE A N 1
ATOM 890 C CA . PHE A 1 117 ? -2.605 -1.904 2.944 1.00 98.19 117 PHE A CA 1
ATOM 891 C C . PHE A 1 117 ? -3.070 -1.557 1.535 1.00 98.19 117 PHE A C 1
ATOM 893 O O . PHE A 1 117 ? -4.272 -1.462 1.294 1.00 98.19 117 PHE A O 1
ATOM 900 N N . VAL A 1 118 ? -2.128 -1.385 0.613 1.00 98.31 118 VAL A N 1
ATOM 901 C CA . VAL A 1 118 ? -2.396 -1.200 -0.814 1.00 98.31 118 VAL A CA 1
ATOM 902 C C . VAL A 1 118 ? -1.707 -2.323 -1.577 1.00 98.31 118 VAL A C 1
ATOM 904 O O . VAL A 1 118 ? -0.482 -2.345 -1.658 1.00 98.31 118 VAL A O 1
ATOM 907 N N . GLY A 1 119 ? -2.487 -3.255 -2.116 1.00 96.81 119 GLY A N 1
ATOM 908 C CA . GLY A 1 119 ? -2.020 -4.351 -2.962 1.00 96.81 119 GLY A CA 1
ATOM 909 C C . GLY A 1 119 ? -2.192 -4.062 -4.454 1.00 96.81 119 GLY A C 1
ATOM 910 O O . GLY A 1 119 ? -2.706 -3.013 -4.844 1.00 96.81 119 GLY A O 1
ATOM 911 N N . ASN A 1 120 ? -1.806 -5.034 -5.284 1.00 95.69 120 ASN A N 1
ATOM 912 C CA . ASN A 1 120 ? -1.918 -4.996 -6.749 1.00 95.69 120 ASN A CA 1
ATOM 913 C C . ASN A 1 120 ? -1.097 -3.894 -7.439 1.00 95.69 120 ASN A C 1
ATOM 915 O O . ASN A 1 120 ? -1.417 -3.497 -8.560 1.00 95.69 120 ASN A O 1
ATOM 919 N N . LEU A 1 121 ? -0.021 -3.410 -6.814 1.00 93.94 121 LEU A N 1
ATOM 920 C CA . LEU A 1 121 ? 0.895 -2.487 -7.480 1.00 93.94 121 LEU A CA 1
ATOM 921 C C . LEU A 1 121 ? 1.727 -3.250 -8.523 1.00 93.94 121 LEU A C 1
ATOM 923 O O . LEU A 1 121 ? 2.145 -4.389 -8.299 1.00 93.94 121 LEU A O 1
ATOM 927 N N . ARG A 1 122 ? 1.959 -2.626 -9.681 1.00 89.62 122 ARG A N 1
ATOM 928 C CA . ARG A 1 122 ? 2.703 -3.216 -10.801 1.00 89.62 122 ARG A CA 1
ATOM 929 C C . ARG A 1 122 ? 3.777 -2.274 -11.315 1.00 89.62 122 ARG A C 1
ATOM 931 O O . ARG A 1 122 ? 3.622 -1.055 -11.287 1.00 89.62 122 ARG A O 1
ATOM 938 N N . LYS A 1 123 ? 4.867 -2.865 -11.801 1.00 86.19 123 LYS A N 1
ATOM 939 C CA . LYS A 1 123 ? 5.905 -2.162 -12.556 1.00 86.19 123 LYS A CA 1
ATOM 940 C C . LYS A 1 123 ? 5.440 -1.948 -14.007 1.00 86.19 123 LYS A C 1
ATOM 942 O O . LYS A 1 123 ? 4.675 -2.769 -14.502 1.00 86.19 123 LYS A O 1
ATOM 947 N N . PRO A 1 124 ? 5.936 -0.908 -14.692 1.00 86.50 124 PRO A N 1
ATOM 948 C CA . PRO A 1 124 ? 6.834 0.129 -14.184 1.00 86.50 124 PRO A CA 1
ATOM 949 C C . PRO A 1 124 ? 6.093 1.123 -13.275 1.00 86.50 124 PRO A C 1
ATOM 951 O O . PRO A 1 124 ? 4.986 1.551 -13.577 1.00 86.50 124 PRO A O 1
ATOM 954 N N . MET A 1 125 ? 6.712 1.510 -12.155 1.00 88.81 125 MET A N 1
ATOM 955 C CA . MET A 1 125 ? 6.180 2.575 -11.297 1.00 88.81 125 MET A CA 1
ATOM 956 C C . MET A 1 125 ? 7.292 3.327 -10.576 1.00 88.81 125 MET A C 1
ATOM 958 O O . MET A 1 125 ? 8.289 2.722 -10.166 1.00 88.81 125 MET A O 1
ATOM 962 N N . ASP A 1 126 ? 7.087 4.622 -10.351 1.00 90.81 126 ASP A N 1
ATOM 963 C CA . ASP A 1 126 ? 7.952 5.448 -9.514 1.00 90.81 126 ASP A CA 1
ATOM 964 C C . ASP A 1 126 ? 7.397 5.520 -8.083 1.00 90.81 126 ASP A C 1
ATOM 966 O O . ASP A 1 126 ? 6.279 5.975 -7.836 1.00 90.81 126 ASP A O 1
ATOM 970 N N . ALA A 1 127 ? 8.200 5.064 -7.121 1.00 92.06 127 ALA A N 1
ATOM 971 C CA . ALA A 1 127 ? 7.825 5.046 -5.713 1.00 92.06 127 ALA A CA 1
ATOM 972 C C . ALA A 1 127 ? 7.595 6.458 -5.149 1.00 92.06 127 ALA A C 1
ATOM 974 O O . ALA A 1 127 ? 6.704 6.647 -4.322 1.00 92.06 127 ALA A O 1
ATOM 975 N N . MET A 1 128 ? 8.372 7.454 -5.587 1.00 94.25 128 MET A N 1
ATOM 976 C CA . MET A 1 128 ? 8.247 8.824 -5.083 1.00 94.25 128 MET A CA 1
ATOM 977 C C . MET A 1 128 ? 6.956 9.471 -5.579 1.00 94.25 128 MET A C 1
ATOM 979 O O . MET A 1 128 ? 6.198 10.022 -4.779 1.00 94.25 128 MET A O 1
ATOM 983 N N . LYS A 1 129 ? 6.651 9.309 -6.872 1.00 95.50 129 LYS A N 1
ATOM 984 C CA . LYS A 1 129 ? 5.394 9.791 -7.459 1.00 95.50 129 LYS A CA 1
ATOM 985 C C . LYS A 1 129 ? 4.177 9.120 -6.840 1.00 95.50 129 LYS A C 1
ATOM 987 O O . LYS A 1 129 ? 3.206 9.811 -6.542 1.00 95.50 129 LYS A O 1
ATOM 992 N N . PHE A 1 130 ? 4.244 7.819 -6.551 1.00 96.69 130 PHE A N 1
ATOM 993 C CA . PHE A 1 130 ? 3.157 7.138 -5.851 1.00 96.69 130 PHE A CA 1
ATOM 994 C C . PHE A 1 130 ? 2.927 7.723 -4.451 1.00 96.69 130 PHE A C 1
ATOM 996 O O . PHE A 1 130 ? 1.791 8.007 -4.073 1.00 96.69 130 PHE A O 1
ATOM 1003 N N . GLN A 1 131 ? 3.989 7.990 -3.682 1.00 97.00 131 GLN A N 1
ATOM 1004 C CA . GLN A 1 131 ? 3.853 8.641 -2.373 1.00 97.00 131 GLN A CA 1
ATOM 1005 C C . GLN A 1 131 ? 3.216 10.032 -2.472 1.00 97.00 131 GLN A C 1
ATOM 1007 O O . GLN A 1 131 ? 2.365 10.380 -1.648 1.00 97.00 131 GLN A O 1
ATOM 1012 N N . ASP A 1 132 ? 3.606 10.826 -3.468 1.00 97.75 132 ASP A N 1
ATOM 1013 C CA . ASP A 1 132 ? 3.011 12.138 -3.716 1.00 97.75 132 ASP A CA 1
ATOM 1014 C C . ASP A 1 132 ? 1.551 12.030 -4.150 1.00 97.75 132 ASP A C 1
ATOM 1016 O O . ASP A 1 132 ? 0.706 12.770 -3.640 1.00 97.75 132 ASP A O 1
ATOM 1020 N N . HIS A 1 133 ? 1.222 11.050 -4.992 1.00 97.62 133 HIS A N 1
ATOM 1021 C CA . HIS A 1 133 ? -0.147 10.736 -5.377 1.00 97.62 133 HIS A CA 1
ATOM 1022 C C . HIS A 1 133 ? -1.021 10.462 -4.144 1.00 97.62 133 HIS A C 1
ATOM 1024 O O . HIS A 1 133 ? -2.062 11.102 -3.979 1.00 97.62 133 HIS A O 1
ATOM 1030 N N . LEU A 1 134 ? -0.569 9.614 -3.210 1.00 98.25 134 LEU A N 1
ATOM 1031 C CA . LEU A 1 134 ? -1.291 9.345 -1.957 1.00 98.25 134 LEU A CA 1
ATOM 1032 C C . LEU A 1 134 ? -1.520 10.624 -1.132 1.00 98.25 134 LEU A C 1
ATOM 1034 O O . LEU A 1 134 ? -2.614 10.843 -0.603 1.00 98.25 134 LEU A O 1
ATOM 1038 N N . ARG A 1 135 ? -0.508 11.498 -1.033 1.00 98.25 135 ARG A N 1
ATOM 1039 C CA . ARG A 1 135 ? -0.619 12.786 -0.320 1.00 98.25 135 ARG A CA 1
ATOM 1040 C C . ARG A 1 135 ? -1.644 13.704 -0.985 1.00 98.25 135 ARG A C 1
ATOM 1042 O O . ARG A 1 135 ? -2.439 14.329 -0.283 1.00 98.25 135 ARG A O 1
ATOM 1049 N N . VAL A 1 136 ? -1.643 13.781 -2.315 1.00 97.94 136 VAL A N 1
ATOM 1050 C CA . VAL A 1 136 ? -2.581 14.598 -3.096 1.00 97.94 136 VAL A CA 1
ATOM 1051 C C . VAL A 1 136 ? -4.010 14.078 -2.952 1.00 97.94 136 VAL A C 1
ATOM 1053 O O . VAL A 1 136 ? -4.909 14.872 -2.681 1.00 97.94 136 VAL A O 1
ATOM 1056 N N . VAL A 1 137 ? -4.232 12.765 -3.073 1.00 97.88 137 VAL A N 1
ATOM 1057 C CA . VAL A 1 137 ? -5.562 12.141 -2.937 1.00 97.88 137 VAL A CA 1
ATOM 1058 C C . VAL A 1 137 ? -6.185 12.468 -1.583 1.00 97.88 137 VAL A C 1
ATOM 1060 O O . VAL A 1 137 ? -7.334 12.899 -1.514 1.00 97.88 137 VAL A O 1
ATOM 1063 N N . VAL A 1 138 ? -5.413 12.334 -0.506 1.00 97.81 138 VAL A N 1
ATOM 1064 C CA . VAL A 1 138 ? -5.896 12.590 0.854 1.00 97.81 138 VAL A CA 1
ATOM 1065 C C . VAL A 1 138 ? -6.172 14.081 1.093 1.00 97.81 138 VAL A C 1
ATOM 1067 O O . VAL A 1 138 ? -7.209 14.426 1.662 1.00 97.81 138 VAL A O 1
ATOM 1070 N N . ARG A 1 139 ? -5.300 14.974 0.604 1.00 97.75 139 ARG A N 1
ATOM 1071 C CA . ARG A 1 139 ? -5.480 16.434 0.729 1.00 97.75 139 ARG A CA 1
ATOM 1072 C C . ARG A 1 139 ? -6.661 16.970 -0.076 1.00 97.75 139 ARG A C 1
ATOM 1074 O O . ARG A 1 139 ? -7.295 17.919 0.370 1.00 97.75 139 ARG A O 1
ATOM 1081 N N . LYS A 1 140 ? -6.968 16.363 -1.229 1.00 98.12 140 LYS A N 1
ATOM 1082 C CA . LYS A 1 140 ? -8.153 16.702 -2.038 1.00 98.12 140 LYS A CA 1
ATOM 1083 C C . LYS A 1 140 ? -9.459 16.455 -1.282 1.00 98.12 140 LYS A C 1
ATOM 1085 O O . LYS A 1 140 ? -10.429 17.159 -1.528 1.00 98.12 140 LYS A O 1
ATOM 1090 N N . VAL A 1 141 ? -9.489 15.461 -0.391 1.00 97.88 141 VAL A N 1
ATOM 1091 C CA . VAL A 1 141 ? -10.668 15.178 0.441 1.00 97.88 141 VAL A CA 1
ATOM 1092 C C . VAL A 1 141 ? -10.745 16.145 1.616 1.00 97.88 141 VAL A C 1
ATOM 1094 O O . VAL A 1 141 ? -11.807 16.700 1.877 1.00 97.88 141 VAL A O 1
ATOM 1097 N N . HIS A 1 142 ? -9.634 16.357 2.327 1.00 97.94 142 HIS A N 1
ATOM 1098 C CA . HIS A 1 142 ? -9.599 17.300 3.441 1.00 97.94 142 HIS A CA 1
ATOM 1099 C C . HIS A 1 142 ? -8.179 17.843 3.685 1.00 97.94 142 HIS A C 1
ATOM 1101 O O . HIS A 1 142 ? -7.238 17.052 3.806 1.00 97.94 142 HIS A O 1
ATOM 1107 N N . PRO A 1 143 ? -7.992 19.168 3.862 1.00 97.81 143 PRO A N 1
ATOM 1108 C CA . PRO A 1 143 ? -6.662 19.778 3.973 1.00 97.81 143 PRO A CA 1
ATOM 1109 C C . PRO A 1 143 ? -5.886 19.352 5.229 1.00 97.81 143 PRO A C 1
ATOM 1111 O O . PRO A 1 143 ? -4.657 19.320 5.211 1.00 97.81 143 PRO A O 1
ATOM 1114 N N . MET A 1 144 ? -6.577 18.991 6.318 1.00 97.75 144 MET A N 1
ATOM 1115 C CA . MET A 1 144 ? -5.920 18.514 7.549 1.00 97.75 144 MET A CA 1
ATOM 1116 C C . MET A 1 144 ? -5.486 17.045 7.484 1.00 97.75 144 MET A C 1
ATOM 1118 O O . MET A 1 144 ? -4.724 16.589 8.341 1.00 97.75 144 MET A O 1
ATOM 1122 N N . TYR A 1 145 ? -5.984 16.271 6.516 1.00 98.44 145 TYR A N 1
ATOM 1123 C CA . TYR A 1 145 ? -5.590 14.876 6.405 1.00 98.44 145 TYR A CA 1
ATOM 1124 C C . TYR A 1 145 ? -4.173 14.775 5.840 1.00 98.44 145 TYR A C 1
ATOM 1126 O O . TYR A 1 145 ? -3.782 15.483 4.912 1.00 98.44 145 TYR A O 1
ATOM 1134 N N . ARG A 1 146 ? -3.380 13.871 6.418 1.00 98.19 146 ARG A N 1
ATOM 1135 C CA . ARG A 1 146 ? -1.981 13.677 6.037 1.00 98.19 146 ARG A CA 1
ATOM 1136 C C . ARG A 1 146 ? -1.594 12.209 6.038 1.00 98.19 146 ARG A C 1
ATOM 1138 O O . ARG A 1 146 ? -1.986 11.453 6.930 1.00 98.19 146 ARG A O 1
ATOM 1145 N N . VAL A 1 147 ? -0.764 11.845 5.069 1.00 98.44 147 VAL A N 1
ATOM 1146 C CA . VAL A 1 147 ? 0.000 10.596 5.070 1.00 98.44 147 VAL A CA 1
ATOM 1147 C C . VAL A 1 147 ? 1.266 10.840 5.890 1.00 98.44 147 VAL A C 1
ATOM 1149 O O . VAL A 1 147 ? 2.002 11.783 5.610 1.00 98.44 147 VAL A O 1
ATOM 1152 N N . ILE A 1 148 ? 1.483 10.042 6.936 1.00 98.25 148 ILE A N 1
ATOM 1153 C CA . ILE A 1 148 ? 2.651 10.162 7.819 1.00 98.25 148 ILE A CA 1
ATOM 1154 C C . ILE A 1 148 ? 3.849 9.475 7.175 1.00 98.25 148 ILE A C 1
ATOM 1156 O O . ILE A 1 148 ? 4.914 10.076 7.061 1.00 98.25 148 ILE A O 1
ATOM 1160 N N . ARG A 1 149 ? 3.674 8.212 6.778 1.00 97.88 149 ARG A N 1
ATOM 1161 C CA . ARG A 1 149 ? 4.721 7.371 6.192 1.00 97.88 149 ARG A CA 1
ATOM 1162 C C . ARG A 1 149 ? 4.118 6.383 5.206 1.00 97.88 149 ARG A C 1
ATOM 1164 O O . ARG A 1 149 ? 2.960 5.993 5.346 1.00 97.88 149 ARG A O 1
ATOM 1171 N N . VAL A 1 150 ? 4.932 6.002 4.231 1.00 98.06 150 VAL A N 1
ATOM 1172 C CA . VAL A 1 150 ? 4.626 4.981 3.232 1.00 98.06 150 VAL A CA 1
ATOM 1173 C C . VAL A 1 150 ? 5.821 4.044 3.187 1.00 98.06 150 VAL A C 1
ATOM 1175 O O . VAL A 1 150 ? 6.945 4.500 2.980 1.00 98.06 150 VAL A O 1
ATOM 1178 N N . TRP A 1 151 ? 5.572 2.761 3.391 1.00 97.12 151 TRP A N 1
ATOM 1179 C CA . TRP A 1 151 ? 6.541 1.695 3.189 1.00 97.12 151 TRP A CA 1
ATOM 1180 C C . TRP A 1 151 ? 6.114 0.925 1.953 1.00 97.12 151 TRP A C 1
ATOM 1182 O O . TRP A 1 151 ? 4.958 0.533 1.839 1.00 97.12 151 TRP A O 1
ATOM 1192 N N . MET A 1 152 ? 7.023 0.764 1.004 1.00 94.56 152 MET A N 1
ATOM 1193 C CA . MET A 1 152 ? 6.777 -0.023 -0.196 1.00 94.56 152 MET A CA 1
ATOM 1194 C C . MET A 1 152 ? 7.708 -1.215 -0.168 1.00 94.56 152 MET A C 1
ATOM 1196 O O . MET A 1 152 ? 8.894 -1.057 0.131 1.00 94.56 152 MET A O 1
ATOM 1200 N N . ASN A 1 153 ? 7.181 -2.373 -0.544 1.00 90.38 153 ASN A N 1
ATOM 1201 C CA . ASN A 1 153 ? 8.004 -3.555 -0.702 1.00 90.38 153 ASN A CA 1
ATOM 1202 C C . ASN A 1 153 ? 9.097 -3.294 -1.755 1.00 90.38 153 ASN A C 1
ATOM 1204 O O . ASN A 1 153 ? 8.875 -2.573 -2.734 1.00 90.38 153 ASN A O 1
ATOM 1208 N N . ARG A 1 154 ? 10.269 -3.921 -1.609 1.00 83.75 154 ARG A N 1
ATOM 1209 C CA . ARG A 1 154 ? 11.362 -3.874 -2.601 1.00 83.75 154 ARG A CA 1
ATOM 1210 C C . ARG A 1 154 ? 10.901 -4.282 -4.001 1.00 83.75 154 ARG A C 1
ATOM 1212 O O . ARG A 1 154 ? 11.290 -3.667 -4.993 1.00 83.75 154 ARG A O 1
ATOM 1219 N N . SER A 1 155 ? 10.023 -5.282 -4.078 1.00 83.94 155 SER A N 1
ATOM 1220 C CA . SER A 1 155 ? 9.407 -5.743 -5.327 1.00 83.94 155 SER A CA 1
ATOM 1221 C C . SER A 1 155 ? 8.368 -4.764 -5.894 1.00 83.94 155 SER A C 1
ATOM 1223 O O . SER A 1 155 ? 8.005 -4.884 -7.064 1.00 83.94 155 SER A O 1
ATOM 1225 N N . ARG A 1 156 ? 7.938 -3.769 -5.103 1.00 88.81 156 ARG A N 1
ATOM 1226 C CA . ARG A 1 156 ? 6.894 -2.776 -5.410 1.00 88.81 156 ARG A CA 1
ATOM 1227 C C . ARG A 1 156 ? 5.542 -3.395 -5.791 1.00 88.81 156 ARG A C 1
ATOM 1229 O O . ARG A 1 156 ? 4.828 -2.839 -6.612 1.00 88.81 156 ARG A O 1
ATOM 1236 N N . THR A 1 157 ? 5.198 -4.537 -5.199 1.00 90.88 157 THR A N 1
ATOM 1237 C CA . THR A 1 157 ? 3.911 -5.232 -5.416 1.00 90.88 157 THR A CA 1
ATOM 1238 C C . THR A 1 157 ? 2.798 -4.739 -4.488 1.00 90.88 157 THR A C 1
ATOM 1240 O O . THR A 1 157 ? 1.613 -4.843 -4.804 1.00 90.88 157 THR A O 1
ATOM 1243 N N . HIS A 1 158 ? 3.173 -4.178 -3.340 1.00 95.38 158 HIS A N 1
ATOM 1244 C CA . HIS A 1 158 ? 2.260 -3.609 -2.359 1.00 95.38 158 HIS A CA 1
ATOM 1245 C C . HIS A 1 158 ? 2.946 -2.519 -1.528 1.00 95.38 158 HIS A C 1
ATOM 1247 O O . HIS A 1 158 ? 4.170 -2.336 -1.576 1.00 95.38 158 HIS A O 1
ATOM 1253 N N . ALA A 1 159 ? 2.135 -1.776 -0.779 1.00 97.38 159 ALA A N 1
ATOM 1254 C CA . ALA A 1 159 ? 2.569 -0.727 0.123 1.00 97.38 159 ALA A CA 1
ATOM 1255 C C . ALA A 1 159 ? 1.757 -0.722 1.424 1.00 97.38 159 ALA A C 1
ATOM 1257 O O . ALA A 1 159 ? 0.551 -0.970 1.434 1.00 97.38 159 ALA A O 1
ATOM 1258 N N . LEU A 1 160 ? 2.424 -0.361 2.516 1.00 98.00 160 LEU A N 1
ATOM 1259 C CA . LEU A 1 160 ? 1.840 -0.080 3.819 1.00 98.00 160 LEU A CA 1
ATOM 1260 C C . LEU A 1 160 ? 1.852 1.431 4.047 1.00 98.00 160 LEU A C 1
ATOM 1262 O O . LEU A 1 160 ? 2.890 2.088 3.962 1.00 98.00 160 LEU A O 1
ATOM 1266 N N . VAL A 1 161 ? 0.692 2.003 4.343 1.00 98.50 161 VAL A N 1
ATOM 1267 C CA . VAL A 1 161 ? 0.505 3.450 4.469 1.00 98.50 161 VAL A CA 1
ATOM 1268 C C . VAL A 1 161 ? 0.008 3.776 5.870 1.00 98.50 161 VAL A C 1
ATOM 1270 O O . VAL A 1 161 ? -1.072 3.351 6.268 1.00 98.50 161 VAL A O 1
ATOM 1273 N N . LEU A 1 162 ? 0.766 4.582 6.613 1.00 98.56 162 LEU A N 1
ATOM 1274 C CA . LEU A 1 162 ? 0.346 5.116 7.909 1.00 98.56 162 LEU A CA 1
ATOM 1275 C C . LEU A 1 162 ? -0.192 6.536 7.744 1.00 98.56 162 LEU A C 1
ATOM 1277 O O . LEU A 1 162 ? 0.513 7.435 7.276 1.00 98.56 162 LEU A O 1
ATOM 1281 N N . THR A 1 163 ? -1.419 6.770 8.202 1.00 98.69 163 THR A N 1
ATOM 1282 C CA . THR A 1 163 ? -2.093 8.070 8.123 1.00 98.69 163 THR A CA 1
ATOM 1283 C C . THR A 1 163 ? -2.175 8.788 9.476 1.00 98.69 163 THR A C 1
ATOM 1285 O O . THR A 1 163 ? -1.983 8.230 10.567 1.00 98.69 163 THR A O 1
ATOM 1288 N N . GLY A 1 164 ? -2.450 10.094 9.414 1.00 98.25 164 GLY A N 1
ATOM 1289 C CA . GLY A 1 164 ? -2.665 10.948 10.585 1.00 98.25 164 GLY A CA 1
ATOM 1290 C C . GLY A 1 164 ? -3.901 10.585 11.406 1.00 98.25 164 GLY A C 1
ATOM 1291 O O . GLY A 1 164 ? -3.865 10.698 12.628 1.00 98.25 164 GLY A O 1
ATOM 1292 N N . SER A 1 165 ? -4.961 10.117 10.752 1.00 98.44 165 SER A N 1
ATOM 1293 C CA . SER A 1 165 ? -6.265 9.839 11.355 1.00 98.44 165 SER A CA 1
ATOM 1294 C C . SER A 1 165 ? -6.950 8.659 10.662 1.00 98.44 165 SER A C 1
ATOM 1296 O O . SER A 1 165 ? -6.648 8.342 9.511 1.00 98.44 165 SER A O 1
ATOM 1298 N N . VAL A 1 166 ? -7.894 8.018 11.356 1.00 98.44 166 VAL A N 1
ATOM 1299 C CA . VAL A 1 166 ? -8.696 6.920 10.785 1.00 98.44 166 VAL A CA 1
ATOM 1300 C C . VAL A 1 166 ? -9.538 7.424 9.609 1.00 98.44 166 VAL A C 1
ATOM 1302 O O . VAL A 1 166 ? -9.628 6.757 8.585 1.00 98.44 166 VAL A O 1
ATOM 1305 N N . GLU A 1 167 ? -10.067 8.646 9.690 1.00 98.50 167 GLU A N 1
ATOM 1306 C CA . GLU A 1 167 ? -10.835 9.238 8.587 1.00 98.50 167 GLU A CA 1
ATOM 1307 C C . GLU A 1 167 ? -9.986 9.471 7.329 1.00 98.50 167 GLU A C 1
ATOM 1309 O O . GLU A 1 167 ? -10.453 9.242 6.216 1.00 98.50 167 GLU A O 1
ATOM 1314 N N . ALA A 1 168 ? -8.705 9.827 7.485 1.00 98.50 168 ALA A N 1
ATOM 1315 C CA . ALA A 1 168 ? -7.787 9.924 6.352 1.00 98.50 168 ALA A CA 1
ATOM 1316 C C . ALA A 1 168 ? -7.552 8.558 5.686 1.00 98.50 168 ALA A C 1
ATOM 1318 O O . ALA A 1 168 ? -7.473 8.478 4.462 1.00 98.50 168 ALA A O 1
ATOM 1319 N N . ALA A 1 169 ? -7.465 7.483 6.477 1.00 98.56 169 ALA A N 1
ATOM 1320 C CA . ALA A 1 169 ? -7.362 6.122 5.952 1.00 98.56 169 ALA A CA 1
ATOM 1321 C C . ALA A 1 169 ? -8.647 5.694 5.223 1.00 98.56 169 ALA A C 1
ATOM 1323 O O . ALA A 1 169 ? -8.567 5.132 4.132 1.00 98.56 169 ALA A O 1
ATOM 1324 N N . ARG A 1 170 ? -9.828 6.022 5.769 1.00 98.50 170 ARG A N 1
ATOM 1325 C CA . ARG A 1 170 ? -11.119 5.776 5.102 1.00 98.50 170 ARG A CA 1
ATOM 1326 C C . ARG A 1 170 ? -11.228 6.504 3.769 1.00 98.50 170 ARG A C 1
ATOM 1328 O O . ARG A 1 170 ? -11.618 5.898 2.775 1.00 98.50 170 ARG A O 1
ATOM 1335 N N . ALA A 1 171 ? -10.843 7.779 3.738 1.00 98.31 171 ALA A N 1
ATOM 1336 C CA . ALA A 1 171 ? -10.818 8.581 2.521 1.00 98.31 171 ALA A CA 1
ATOM 1337 C C . ALA A 1 171 ? -9.884 7.980 1.460 1.00 98.31 171 ALA A C 1
ATOM 1339 O O . ALA A 1 171 ? -10.251 7.892 0.289 1.00 98.31 171 ALA A O 1
ATOM 1340 N N . LEU A 1 172 ? -8.700 7.523 1.880 1.00 98.38 172 LEU A N 1
ATOM 1341 C CA . LEU A 1 172 ? -7.721 6.889 1.001 1.00 98.38 172 LEU A CA 1
ATOM 1342 C C . LEU A 1 172 ? -8.266 5.578 0.419 1.00 98.38 172 LEU A C 1
ATOM 1344 O O . LEU A 1 172 ? -8.245 5.412 -0.798 1.00 98.38 172 LEU A O 1
ATOM 1348 N N . ARG A 1 173 ? -8.852 4.698 1.243 1.00 98.31 173 ARG A N 1
ATOM 1349 C CA . ARG A 1 173 ? -9.505 3.469 0.760 1.00 98.31 173 ARG A CA 1
ATOM 1350 C C . ARG A 1 173 ? -10.642 3.769 -0.215 1.00 98.31 173 ARG A C 1
ATOM 1352 O O . ARG A 1 173 ? -10.691 3.170 -1.281 1.00 98.31 173 ARG A O 1
ATOM 1359 N N . ALA A 1 174 ? -11.534 4.696 0.128 1.00 98.19 174 ALA A N 1
ATOM 1360 C CA . ALA A 1 174 ? -12.694 5.028 -0.699 1.00 98.19 174 ALA A CA 1
ATOM 1361 C C . ALA A 1 174 ? -12.318 5.577 -2.085 1.00 98.19 174 ALA A C 1
ATOM 1363 O O . ALA A 1 174 ? -13.091 5.428 -3.026 1.00 98.19 174 ALA A O 1
ATOM 1364 N N . LYS A 1 175 ? -11.155 6.230 -2.211 1.00 98.12 175 LYS A N 1
ATOM 1365 C CA . LYS A 1 175 ? -10.665 6.767 -3.487 1.00 98.12 175 LYS A CA 1
ATOM 1366 C C . LYS A 1 175 ? -9.789 5.795 -4.265 1.00 98.12 175 LYS A C 1
ATOM 1368 O O . LYS A 1 175 ? -9.819 5.845 -5.488 1.00 98.12 175 LYS A O 1
ATOM 1373 N N . LEU A 1 176 ? -9.006 4.965 -3.578 1.00 97.94 176 LEU A N 1
ATOM 1374 C CA . LEU A 1 176 ? -8.018 4.111 -4.233 1.00 97.94 176 LEU A CA 1
ATOM 1375 C C . LEU A 1 176 ? -8.507 2.691 -4.509 1.00 97.94 176 LEU A C 1
ATOM 1377 O O . LEU A 1 176 ? -8.054 2.096 -5.480 1.00 97.94 176 LEU A O 1
ATOM 1381 N N . ASN A 1 177 ? -9.407 2.133 -3.700 1.00 98.44 177 ASN A N 1
ATOM 1382 C CA . ASN A 1 177 ? -9.886 0.768 -3.912 1.00 98.44 177 ASN A CA 1
ATOM 1383 C C . ASN A 1 177 ? -10.650 0.664 -5.241 1.00 98.44 177 ASN A C 1
ATOM 1385 O O . ASN A 1 177 ? -11.616 1.399 -5.444 1.00 98.44 177 ASN A O 1
ATOM 1389 N N . GLY A 1 178 ? -10.220 -0.224 -6.137 1.00 97.69 178 GLY A N 1
ATOM 1390 C CA . GLY A 1 178 ? -10.768 -0.331 -7.494 1.00 97.69 178 GLY A CA 1
ATOM 1391 C C . GLY A 1 178 ? -10.165 0.652 -8.507 1.00 97.69 178 GLY A C 1
ATOM 1392 O O . GLY A 1 178 ? -10.450 0.561 -9.696 1.00 97.69 178 GLY A O 1
ATOM 1393 N N . SER A 1 179 ? -9.332 1.605 -8.076 1.00 97.12 179 SER A N 1
ATOM 1394 C CA . SER A 1 179 ? -8.660 2.530 -9.002 1.00 97.12 179 SER A CA 1
ATOM 1395 C C . SER A 1 179 ? -7.447 1.870 -9.659 1.00 97.12 179 SER A C 1
ATOM 1397 O O . SER A 1 179 ? -6.930 0.883 -9.146 1.00 97.12 179 SER A O 1
ATOM 1399 N N . LYS A 1 180 ? -6.962 2.415 -10.776 1.00 95.56 180 LYS A N 1
ATOM 1400 C CA . LYS A 1 180 ? -5.718 1.967 -11.418 1.00 95.56 180 LYS A CA 1
ATOM 1401 C C . LYS A 1 180 ? -4.600 2.967 -11.141 1.00 95.56 180 LYS A C 1
ATOM 1403 O O . LYS A 1 180 ? -4.838 4.174 -11.143 1.00 95.56 180 LYS A O 1
ATOM 1408 N N . TYR A 1 181 ? -3.397 2.455 -10.897 1.00 94.88 181 TYR A N 1
ATOM 1409 C CA . TYR A 1 181 ? -2.185 3.258 -10.758 1.00 94.88 181 TYR A CA 1
ATOM 1410 C C . TYR A 1 181 ? -0.975 2.507 -11.350 1.00 94.88 181 TYR A C 1
ATOM 1412 O O . TYR A 1 181 ? -0.843 1.301 -11.104 1.00 94.88 181 TYR A O 1
ATOM 1420 N N . PRO A 1 182 ? -0.048 3.189 -12.049 1.00 94.12 182 PRO A N 1
ATOM 1421 C CA . PRO A 1 182 ? -0.102 4.596 -12.468 1.00 94.12 182 PRO A CA 1
ATOM 1422 C C . PRO A 1 182 ? -1.224 4.887 -13.480 1.00 94.12 182 PRO A C 1
ATOM 1424 O O . PRO A 1 182 ? -1.918 3.966 -13.909 1.00 94.12 182 PRO A O 1
ATOM 1427 N N . ASP A 1 183 ? -1.442 6.160 -13.817 1.00 91.56 183 ASP A N 1
ATOM 1428 C CA . ASP A 1 183 ? -2.366 6.515 -14.901 1.00 91.56 183 ASP A CA 1
ATOM 1429 C C . ASP A 1 183 ? -1.747 6.231 -16.284 1.00 91.56 183 ASP A C 1
ATOM 1431 O O . ASP A 1 183 ? -0.532 6.070 -16.422 1.00 91.56 183 ASP A O 1
ATOM 1435 N N . ASP A 1 184 ? -2.580 6.157 -17.326 1.00 88.94 184 ASP A N 1
ATOM 1436 C CA . ASP A 1 184 ? -2.130 5.790 -18.678 1.00 88.94 184 ASP A CA 1
ATOM 1437 C C . ASP A 1 184 ? -1.054 6.746 -19.224 1.00 88.94 184 ASP A C 1
ATOM 1439 O O . ASP A 1 184 ? -0.155 6.332 -19.960 1.00 88.94 184 ASP A O 1
ATOM 1443 N N . ALA A 1 185 ? -1.106 8.026 -18.841 1.00 90.00 185 ALA A N 1
ATOM 1444 C CA . ALA A 1 185 ? -0.126 9.030 -19.245 1.00 90.00 185 ALA A CA 1
ATOM 1445 C C . ALA A 1 185 ? 1.235 8.811 -18.559 1.00 90.00 185 ALA A C 1
ATOM 1447 O O . ALA A 1 185 ? 2.281 8.871 -19.213 1.00 90.00 185 ALA A O 1
ATOM 1448 N N . GLU A 1 186 ? 1.239 8.523 -17.256 1.00 89.69 186 GLU A N 1
ATOM 1449 C CA . GLU A 1 186 ? 2.432 8.180 -16.489 1.00 89.69 186 GLU A CA 1
ATOM 1450 C C . GLU A 1 186 ? 3.037 6.864 -16.987 1.00 89.69 186 GLU A C 1
ATOM 1452 O O . GLU A 1 186 ? 4.256 6.787 -17.147 1.00 89.69 186 GLU A O 1
ATOM 1457 N N . ILE A 1 187 ? 2.213 5.869 -17.326 1.00 87.31 187 ILE A N 1
ATOM 1458 C CA . ILE A 1 187 ? 2.669 4.613 -17.938 1.00 87.31 187 ILE A CA 1
ATOM 1459 C C . ILE A 1 187 ? 3.384 4.895 -19.259 1.00 87.31 187 ILE A C 1
ATOM 1461 O O . ILE A 1 187 ? 4.516 4.453 -19.446 1.00 87.31 187 ILE A O 1
ATOM 1465 N N . GLN A 1 188 ? 2.782 5.677 -20.161 1.00 86.38 188 GLN A N 1
ATOM 1466 C CA . GLN A 1 188 ? 3.418 6.037 -21.433 1.00 86.38 188 GLN A CA 1
ATOM 1467 C C . GLN A 1 188 ? 4.752 6.764 -21.226 1.00 86.38 188 GLN A C 1
ATOM 1469 O O . GLN A 1 188 ? 5.723 6.486 -21.935 1.00 86.38 188 GLN A O 1
ATOM 1474 N N . TYR A 1 189 ? 4.825 7.662 -20.240 1.00 87.94 189 TYR A N 1
ATOM 1475 C CA . TYR A 1 189 ? 6.063 8.345 -19.871 1.00 87.94 189 TYR A CA 1
ATOM 1476 C C . TYR A 1 189 ? 7.131 7.366 -19.365 1.00 87.94 189 TYR A C 1
ATOM 1478 O O . TYR A 1 189 ? 8.274 7.422 -19.817 1.00 87.94 189 TYR A O 1
ATOM 1486 N N . LEU A 1 190 ? 6.769 6.452 -18.462 1.00 86.12 190 LEU A N 1
ATOM 1487 C CA . LEU A 1 190 ? 7.687 5.460 -17.897 1.00 86.12 190 LEU A CA 1
ATOM 1488 C C . LEU A 1 190 ? 8.174 4.465 -18.955 1.00 86.12 190 LEU A C 1
ATOM 1490 O O . LEU A 1 190 ? 9.364 4.159 -18.999 1.00 86.12 190 LEU A O 1
ATOM 1494 N N . VAL A 1 191 ? 7.285 4.015 -19.843 1.00 84.19 191 VAL A N 1
ATOM 1495 C CA . VAL A 1 191 ? 7.633 3.157 -20.983 1.00 84.19 191 VAL A CA 1
ATOM 1496 C C . VAL A 1 191 ? 8.594 3.886 -21.916 1.00 84.19 191 VAL A C 1
ATOM 1498 O O . VAL A 1 191 ? 9.614 3.321 -22.290 1.00 84.19 191 VAL A O 1
ATOM 1501 N N . ARG A 1 192 ? 8.337 5.159 -22.246 1.00 84.31 192 ARG A N 1
ATOM 1502 C CA . ARG A 1 192 ? 9.241 5.957 -23.089 1.00 84.31 192 ARG A CA 1
ATOM 1503 C C . ARG A 1 192 ? 10.613 6.150 -22.447 1.00 84.31 192 ARG A C 1
ATOM 1505 O O . ARG A 1 192 ? 11.616 6.059 -23.147 1.00 84.31 192 ARG A O 1
ATOM 1512 N N . LEU A 1 193 ? 10.655 6.406 -21.139 1.00 84.56 193 LEU A N 1
ATOM 1513 C CA . LEU A 1 193 ? 11.901 6.543 -20.386 1.00 84.56 193 LEU A CA 1
ATOM 1514 C C . LEU A 1 193 ? 12.709 5.237 -20.414 1.00 84.56 193 LEU A C 1
ATOM 1516 O O . LEU A 1 193 ? 13.918 5.278 -20.606 1.00 84.56 193 LEU A O 1
ATOM 1520 N N . ALA A 1 194 ? 12.035 4.093 -20.271 1.00 80.44 194 ALA A N 1
ATOM 1521 C CA . ALA A 1 194 ? 12.662 2.777 -20.346 1.00 80.44 194 ALA A CA 1
ATOM 1522 C C . ALA A 1 194 ? 13.136 2.430 -21.769 1.00 80.44 194 ALA A C 1
ATOM 1524 O O . ALA A 1 194 ? 14.222 1.888 -21.931 1.00 80.44 194 ALA A O 1
ATOM 1525 N N . SER A 1 195 ? 12.358 2.772 -22.803 1.00 77.19 195 SER A N 1
ATOM 1526 C CA . SER A 1 195 ? 12.710 2.508 -24.206 1.00 77.19 195 SER A CA 1
ATOM 1527 C C . SER A 1 195 ? 13.788 3.443 -24.768 1.00 77.19 195 SER A C 1
ATOM 1529 O O . SER A 1 195 ? 14.430 3.089 -25.747 1.00 77.19 195 SER A O 1
ATOM 1531 N N . GLY A 1 196 ? 13.983 4.632 -24.187 1.00 71.00 196 GLY A N 1
ATOM 1532 C CA . GLY A 1 196 ? 14.983 5.612 -24.633 1.00 71.00 196 GLY A CA 1
ATOM 1533 C C . GLY A 1 196 ? 16.431 5.294 -24.236 1.00 71.00 196 GLY A C 1
ATOM 1534 O O . GLY A 1 196 ? 17.334 6.034 -24.613 1.00 71.00 196 GLY A O 1
ATOM 1535 N N . MET A 1 197 ? 16.672 4.219 -23.478 1.00 61.31 197 MET A N 1
ATOM 1536 C CA . MET A 1 197 ? 18.013 3.660 -23.272 1.00 61.31 197 MET A CA 1
ATOM 1537 C C . MET A 1 197 ? 18.319 2.695 -24.433 1.00 61.31 197 MET A C 1
ATOM 1539 O O . MET A 1 197 ? 18.141 1.488 -24.312 1.00 61.31 197 MET A O 1
ATOM 1543 N N . GLU A 1 198 ? 18.726 3.257 -25.578 1.00 54.56 198 GLU A N 1
ATOM 1544 C CA . GLU A 1 198 ? 18.797 2.610 -26.907 1.00 54.56 198 GLU A CA 1
ATOM 1545 C C . GLU A 1 198 ? 19.775 1.423 -27.083 1.00 54.56 198 GLU A C 1
ATOM 1547 O O . GLU A 1 198 ? 19.787 0.840 -28.161 1.00 54.56 198 GLU A O 1
ATOM 1552 N N . ASP A 1 199 ? 20.522 0.972 -26.069 1.00 55.34 199 ASP A N 1
ATOM 1553 C CA . ASP A 1 199 ? 21.533 -0.096 -26.252 1.00 55.34 199 ASP A CA 1
ATOM 1554 C C . ASP A 1 199 ? 21.239 -1.426 -25.534 1.00 55.34 199 ASP A C 1
ATOM 1556 O O . ASP A 1 199 ? 22.011 -2.381 -25.655 1.00 55.34 199 ASP A O 1
ATOM 1560 N N . SER A 1 200 ? 20.129 -1.556 -24.799 1.00 52.53 200 SER A N 1
ATOM 1561 C CA . SER A 1 200 ? 19.780 -2.849 -24.200 1.00 52.53 200 SER A CA 1
ATOM 1562 C C . SER A 1 200 ? 18.885 -3.650 -25.145 1.00 52.53 200 SER A C 1
ATOM 1564 O O . SER A 1 200 ? 17.707 -3.337 -25.305 1.00 52.53 200 SER A O 1
ATOM 1566 N N . ALA A 1 201 ? 19.453 -4.693 -25.753 1.00 52.12 201 ALA A N 1
ATOM 1567 C CA . ALA A 1 201 ? 18.800 -5.689 -26.605 1.00 52.12 201 ALA A CA 1
ATOM 1568 C C . ALA A 1 201 ? 17.765 -6.557 -25.852 1.00 52.12 201 ALA A C 1
ATOM 1570 O O . ALA A 1 201 ? 17.832 -7.783 -25.882 1.00 52.12 201 ALA A O 1
ATOM 1571 N N . PHE A 1 202 ? 16.807 -5.925 -25.176 1.00 49.62 202 PHE A N 1
ATOM 1572 C CA . PHE A 1 202 ? 15.616 -6.570 -24.642 1.00 49.62 202 PHE A CA 1
ATOM 1573 C C . PHE A 1 202 ? 14.447 -6.262 -25.579 1.00 49.62 202 PHE A C 1
ATOM 1575 O O . PHE A 1 202 ? 13.855 -5.181 -25.499 1.00 49.62 202 PHE A O 1
ATOM 1582 N N . PRO A 1 203 ? 14.110 -7.173 -26.504 1.00 50.31 203 PRO A N 1
ATOM 1583 C CA . PRO A 1 203 ? 12.815 -7.128 -27.134 1.00 50.31 203 PRO A CA 1
ATOM 1584 C C . PRO A 1 203 ? 11.828 -7.656 -26.096 1.00 50.31 203 PRO A C 1
ATOM 1586 O O . PRO A 1 203 ? 11.935 -8.806 -25.700 1.00 50.31 203 PRO A O 1
ATOM 1589 N N . ASP A 1 204 ? 10.847 -6.866 -25.676 1.00 50.34 204 ASP A N 1
ATOM 1590 C CA . ASP A 1 204 ? 9.547 -7.494 -25.479 1.00 50.34 204 ASP A CA 1
ATOM 1591 C C . ASP A 1 204 ? 8.407 -6.516 -25.705 1.00 50.34 204 ASP A C 1
ATOM 1593 O O . ASP A 1 204 ? 8.286 -5.451 -25.094 1.00 50.34 204 ASP A O 1
ATOM 1597 N N . LYS A 1 205 ? 7.575 -6.896 -26.670 1.00 52.25 205 LYS A N 1
ATOM 1598 C CA . LYS A 1 205 ? 6.448 -6.139 -27.216 1.00 52.25 205 LYS A CA 1
ATOM 1599 C C . LYS A 1 205 ? 5.308 -5.931 -26.212 1.00 52.25 205 LYS A C 1
ATOM 1601 O O . LYS A 1 205 ? 4.354 -5.228 -26.542 1.00 52.25 205 LYS A O 1
ATOM 1606 N N . A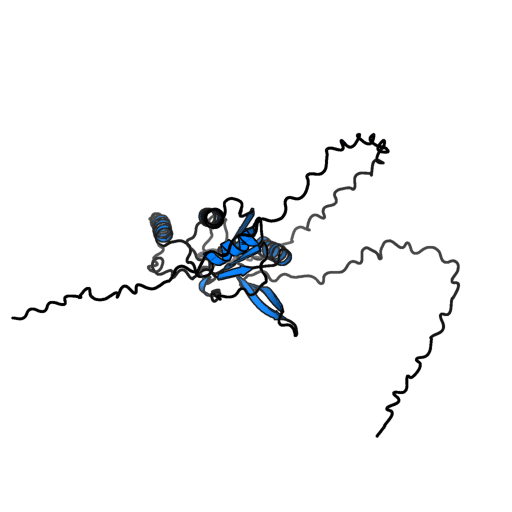SP A 1 206 ? 5.442 -6.427 -24.986 1.00 57.78 206 ASP A N 1
ATOM 1607 C CA . ASP A 1 206 ? 4.322 -6.558 -24.056 1.00 57.78 206 ASP A CA 1
ATOM 1608 C C . ASP A 1 206 ? 4.268 -5.479 -22.966 1.00 57.78 206 ASP A C 1
ATOM 1610 O O . ASP A 1 206 ? 3.310 -5.420 -22.198 1.00 57.78 206 ASP A O 1
ATOM 1614 N N . MET A 1 207 ? 5.212 -4.529 -22.933 1.00 58.44 207 MET A N 1
ATOM 1615 C CA . MET A 1 207 ? 5.131 -3.395 -21.994 1.00 58.44 207 MET A CA 1
ATOM 1616 C C . MET A 1 207 ? 3.883 -2.520 -22.206 1.00 58.44 207 MET A C 1
ATOM 1618 O O . MET A 1 207 ? 3.394 -1.900 -21.265 1.00 58.44 207 MET A O 1
ATOM 1622 N N . ARG A 1 208 ? 3.337 -2.475 -23.430 1.00 55.16 208 ARG A N 1
ATOM 1623 C CA . ARG A 1 208 ? 2.088 -1.749 -23.736 1.00 55.16 208 ARG A CA 1
ATOM 1624 C C . ARG A 1 208 ? 0.827 -2.535 -23.369 1.00 55.16 208 ARG A C 1
ATOM 1626 O O . ARG A 1 208 ? -0.237 -1.934 -23.279 1.00 55.16 208 ARG A O 1
ATOM 1633 N N . SER A 1 209 ? 0.944 -3.844 -23.158 1.00 61.28 209 SER A N 1
ATOM 1634 C CA . SER A 1 209 ? -0.136 -4.736 -22.723 1.00 61.28 209 SER A CA 1
ATOM 1635 C C . SER A 1 209 ? -0.032 -5.114 -21.246 1.00 61.28 209 SER A C 1
ATOM 1637 O O . SER A 1 209 ? -0.735 -6.024 -20.806 1.00 61.28 209 SER A O 1
ATOM 1639 N N . LEU A 1 210 ? 0.809 -4.420 -20.467 1.00 68.44 210 LEU A N 1
ATOM 1640 C CA . LEU A 1 210 ? 0.827 -4.533 -19.011 1.00 68.44 210 LEU A CA 1
ATOM 1641 C C . LEU A 1 210 ? -0.525 -4.060 -18.472 1.00 68.44 210 LEU A C 1
ATOM 1643 O O . LEU A 1 210 ? -0.752 -2.880 -18.210 1.00 68.44 210 LEU A O 1
ATOM 1647 N N . ASN A 1 211 ? -1.456 -5.001 -18.348 1.00 76.25 211 ASN A N 1
ATOM 1648 C CA . ASN A 1 211 ? -2.763 -4.777 -17.761 1.00 76.25 211 ASN A CA 1
ATOM 1649 C C . ASN A 1 211 ? -2.572 -4.436 -16.282 1.00 76.25 211 ASN A C 1
ATOM 1651 O O . ASN A 1 211 ? -2.474 -5.321 -15.432 1.00 76.25 211 ASN A O 1
ATOM 1655 N N . HIS A 1 212 ? -2.514 -3.140 -15.972 1.00 85.38 212 HIS A N 1
ATOM 1656 C CA . HIS A 1 212 ? -2.526 -2.670 -14.596 1.00 85.38 212 HIS A CA 1
ATOM 1657 C C . HIS A 1 212 ? -3.814 -3.139 -13.923 1.00 85.38 212 HIS A C 1
ATOM 1659 O O . HIS A 1 212 ? -4.928 -2.883 -14.397 1.00 85.38 212 HIS A O 1
ATOM 1665 N N . HIS A 1 213 ? -3.645 -3.857 -12.818 1.00 92.31 213 HIS A N 1
ATOM 1666 C CA . HIS A 1 213 ? -4.760 -4.309 -12.009 1.00 92.31 213 HIS A CA 1
ATOM 1667 C C . HIS A 1 213 ? -5.335 -3.148 -11.212 1.00 92.31 213 HIS A C 1
ATOM 1669 O O . HIS A 1 213 ? -4.650 -2.181 -10.874 1.00 92.31 213 HIS A O 1
ATOM 1675 N N . GLU A 1 214 ? -6.611 -3.274 -10.889 1.00 96.50 214 GLU A N 1
ATOM 1676 C CA . GLU A 1 214 ? -7.234 -2.398 -9.918 1.00 96.50 214 GLU A CA 1
ATOM 1677 C C . GLU A 1 214 ? -6.579 -2.589 -8.546 1.00 96.50 214 GLU A C 1
ATOM 1679 O O . GLU A 1 214 ? -6.317 -3.714 -8.104 1.00 96.50 214 GLU A O 1
ATOM 1684 N N . LEU A 1 215 ? -6.306 -1.478 -7.870 1.00 97.50 215 LEU A N 1
ATOM 1685 C CA . LEU A 1 215 ? -5.708 -1.462 -6.550 1.00 97.50 215 LEU A CA 1
ATOM 1686 C C . LEU A 1 215 ? -6.676 -2.071 -5.543 1.00 97.50 215 LEU A C 1
ATOM 1688 O O . LEU A 1 215 ? -7.830 -1.653 -5.416 1.00 97.50 215 LEU A O 1
ATOM 1692 N N . PHE A 1 216 ? -6.168 -3.028 -4.781 1.00 97.81 216 PHE A N 1
ATOM 1693 C CA . PHE A 1 216 ? -6.860 -3.571 -3.627 1.00 97.81 216 PHE A CA 1
ATOM 1694 C C . PHE A 1 216 ? -6.434 -2.796 -2.384 1.00 97.81 216 PHE A C 1
ATOM 1696 O O . PHE A 1 216 ? -5.237 -2.663 -2.125 1.00 97.81 216 PHE A O 1
ATOM 1703 N N . VAL A 1 217 ? -7.397 -2.278 -1.621 1.00 98.38 217 VAL A N 1
ATOM 1704 C CA . VAL A 1 217 ? -7.105 -1.450 -0.448 1.00 98.38 217 VAL A CA 1
ATOM 1705 C C . VAL A 1 217 ? -7.914 -1.898 0.765 1.00 98.38 217 VAL A C 1
ATOM 1707 O O . VAL A 1 217 ? -9.149 -1.889 0.754 1.00 98.38 217 VAL A O 1
ATOM 1710 N N . ASP A 1 218 ? -7.210 -2.228 1.845 1.00 98.31 218 ASP A N 1
ATOM 1711 C CA . ASP A 1 218 ? -7.800 -2.688 3.105 1.00 98.31 218 ASP A CA 1
ATOM 1712 C C . ASP A 1 218 ? -7.108 -2.059 4.323 1.00 98.31 218 ASP A C 1
ATOM 1714 O O . ASP A 1 218 ? -6.057 -1.426 4.205 1.00 98.31 218 ASP A O 1
ATOM 1718 N N . TYR A 1 219 ? -7.712 -2.189 5.501 1.00 98.06 219 TYR A N 1
ATOM 1719 C CA . TYR A 1 219 ? -7.127 -1.707 6.751 1.00 98.06 219 TYR A CA 1
ATOM 1720 C C . TYR A 1 219 ? -6.267 -2.783 7.415 1.00 98.06 219 TYR A C 1
ATOM 1722 O O . TYR A 1 219 ? -6.493 -3.974 7.236 1.00 98.06 219 TYR A O 1
ATOM 1730 N N . LEU A 1 220 ? -5.295 -2.357 8.221 1.00 96.94 220 LEU A N 1
ATOM 1731 C CA . LEU A 1 220 ? -4.473 -3.256 9.035 1.00 96.94 220 LEU A CA 1
ATOM 1732 C C . LEU A 1 220 ? -4.323 -2.738 10.457 1.00 96.94 220 LEU A C 1
ATOM 1734 O O . LEU A 1 220 ? -4.383 -1.534 10.711 1.00 96.94 220 LEU A O 1
ATOM 1738 N N . HIS A 1 221 ? -4.047 -3.618 11.413 1.00 95.88 221 HIS A N 1
ATOM 1739 C CA . HIS A 1 221 ? -3.632 -3.162 12.733 1.00 95.88 221 HIS A CA 1
ATOM 1740 C C . HIS A 1 221 ? -2.187 -2.650 12.719 1.00 95.88 221 HIS A C 1
ATOM 1742 O O . HIS A 1 221 ? -1.305 -3.178 12.043 1.00 95.88 221 HIS A O 1
ATOM 1748 N N . PHE A 1 222 ? -1.915 -1.634 13.542 1.00 94.38 222 PHE A N 1
ATOM 1749 C CA . PHE A 1 222 ? -0.575 -1.047 13.669 1.00 94.38 222 PHE A CA 1
ATOM 1750 C C . PHE A 1 222 ? 0.494 -2.067 14.097 1.00 94.38 222 PHE A C 1
ATOM 1752 O O . PHE A 1 222 ? 1.650 -1.978 13.681 1.00 94.38 222 PHE A O 1
ATOM 1759 N N . ARG A 1 223 ? 0.103 -3.051 14.917 1.00 93.81 223 ARG A N 1
ATOM 1760 C CA . ARG A 1 223 ? 0.986 -4.142 15.332 1.00 93.81 223 ARG A CA 1
ATOM 1761 C C . ARG A 1 223 ? 1.432 -4.998 14.141 1.00 93.81 223 ARG A C 1
ATOM 1763 O O . ARG A 1 223 ? 2.632 -5.165 13.967 1.00 93.81 223 ARG A O 1
ATOM 1770 N N . GLN A 1 224 ? 0.489 -5.430 13.298 1.00 94.19 224 GLN A N 1
ATOM 1771 C CA . GLN A 1 224 ? 0.776 -6.213 12.088 1.00 94.19 224 GLN A CA 1
ATOM 1772 C C . GLN A 1 224 ? 1.698 -5.445 11.140 1.00 94.19 224 GLN A C 1
ATOM 1774 O O . GLN A 1 224 ? 2.689 -5.989 10.680 1.00 94.19 224 GLN A O 1
ATOM 1779 N N . MET A 1 225 ? 1.444 -4.148 10.932 1.00 95.69 225 MET A N 1
ATOM 1780 C CA . MET A 1 225 ? 2.300 -3.300 10.092 1.00 95.69 225 MET A CA 1
ATOM 1781 C C . MET A 1 225 ? 3.768 -3.336 10.530 1.00 95.69 225 MET A C 1
ATOM 1783 O O . MET A 1 225 ? 4.660 -3.400 9.694 1.00 95.69 225 MET A O 1
ATOM 1787 N N . SER A 1 226 ? 4.024 -3.275 11.838 1.00 94.75 226 SER A N 1
ATOM 1788 C CA . SER A 1 226 ? 5.393 -3.241 12.362 1.00 94.75 226 SER A CA 1
ATOM 1789 C C . SER A 1 226 ? 6.092 -4.594 12.208 1.00 94.75 226 SER A C 1
ATOM 1791 O O . SER A 1 226 ? 7.283 -4.633 11.915 1.00 94.75 226 SER A O 1
ATOM 1793 N N . GLU A 1 227 ? 5.345 -5.686 12.389 1.00 94.00 227 GLU A N 1
ATOM 1794 C CA . GLU A 1 227 ? 5.815 -7.057 12.170 1.00 94.00 227 GLU A CA 1
ATOM 1795 C C . GLU A 1 227 ? 6.132 -7.290 10.678 1.00 94.00 227 GLU A C 1
ATOM 1797 O O . GLU A 1 227 ? 7.227 -7.741 10.359 1.00 94.00 227 GLU A O 1
ATOM 1802 N N . TRP A 1 228 ? 5.258 -6.869 9.759 1.00 94.94 228 TRP A N 1
ATOM 1803 C CA . TRP A 1 228 ? 5.456 -7.068 8.316 1.00 94.94 228 TRP A CA 1
ATOM 1804 C C . TRP A 1 228 ? 6.589 -6.217 7.748 1.00 94.94 228 TRP A C 1
ATOM 1806 O O . TRP A 1 228 ? 7.397 -6.721 6.979 1.00 94.94 228 TRP A O 1
ATOM 1816 N N . ILE A 1 229 ? 6.719 -4.953 8.177 1.00 94.25 229 ILE A N 1
ATOM 1817 C CA . ILE A 1 229 ? 7.869 -4.115 7.790 1.00 94.25 229 ILE A CA 1
ATOM 1818 C C . ILE A 1 229 ? 9.174 -4.795 8.210 1.00 94.25 229 ILE A C 1
ATOM 1820 O O . ILE A 1 229 ? 10.129 -4.826 7.441 1.00 94.25 229 ILE A O 1
ATOM 1824 N N . PHE A 1 230 ? 9.218 -5.362 9.419 1.00 93.06 230 PHE A N 1
ATOM 1825 C CA . PHE A 1 230 ? 10.394 -6.087 9.884 1.00 93.06 230 PHE A CA 1
ATOM 1826 C C . PHE A 1 230 ? 10.668 -7.329 9.020 1.00 93.06 230 PHE A C 1
ATOM 1828 O O . PHE A 1 230 ? 11.804 -7.548 8.602 1.00 93.06 230 PHE A O 1
ATOM 1835 N N . GLU A 1 231 ? 9.646 -8.124 8.715 1.00 91.44 231 GLU A N 1
ATOM 1836 C CA . GLU A 1 231 ? 9.775 -9.294 7.841 1.00 91.44 231 GLU A CA 1
ATOM 1837 C C . GLU A 1 231 ? 10.252 -8.923 6.430 1.00 91.44 231 GLU A C 1
ATOM 1839 O O . GLU A 1 231 ? 11.115 -9.604 5.885 1.00 91.44 231 GLU A O 1
ATOM 1844 N N . GLU A 1 232 ? 9.769 -7.824 5.853 1.00 90.88 232 GLU A N 1
ATOM 1845 C CA . GLU A 1 232 ? 10.197 -7.357 4.531 1.00 90.88 232 GLU A CA 1
ATOM 1846 C C . GLU A 1 232 ? 11.620 -6.776 4.528 1.00 90.88 232 GLU A C 1
ATOM 1848 O O . GLU A 1 232 ? 12.397 -7.028 3.600 1.00 90.88 232 GLU A O 1
ATOM 1853 N N . ASP A 1 233 ? 11.988 -6.007 5.557 1.00 90.31 233 ASP A N 1
ATOM 1854 C CA . ASP A 1 233 ? 13.301 -5.361 5.639 1.00 90.31 233 ASP A CA 1
ATOM 1855 C C . ASP A 1 233 ? 14.420 -6.377 5.899 1.00 90.31 233 ASP A C 1
ATOM 1857 O O . ASP A 1 233 ? 15.492 -6.298 5.277 1.00 90.31 233 ASP A O 1
ATOM 1861 N N . TYR A 1 234 ? 14.163 -7.335 6.794 1.00 88.56 234 TYR A N 1
ATOM 1862 C CA . TYR A 1 234 ? 15.137 -8.329 7.251 1.00 88.56 234 TYR A CA 1
ATOM 1863 C C . TYR A 1 234 ? 14.978 -9.708 6.596 1.00 88.56 234 TYR A C 1
ATOM 1865 O O . TYR A 1 234 ? 15.844 -10.564 6.780 1.00 88.56 234 TYR A O 1
ATOM 1873 N N . GLY A 1 235 ? 13.906 -9.933 5.836 1.00 86.25 235 GLY A N 1
ATOM 1874 C CA . GLY A 1 235 ? 13.668 -11.167 5.091 1.00 86.25 235 GLY A CA 1
ATOM 1875 C C . GLY A 1 235 ? 14.519 -11.307 3.822 1.00 86.25 235 GLY A C 1
ATOM 1876 O O . GLY A 1 235 ? 15.381 -10.464 3.533 1.00 86.25 235 GLY A O 1
ATOM 1877 N N . PRO A 1 236 ? 14.293 -12.385 3.042 1.00 85.06 236 PRO A N 1
ATOM 1878 C CA . PRO A 1 236 ? 15.037 -12.623 1.810 1.00 85.06 236 PRO A CA 1
ATOM 1879 C C . PRO A 1 236 ? 14.907 -11.439 0.850 1.00 85.06 236 PRO A C 1
ATOM 1881 O O . PRO A 1 236 ? 13.856 -10.814 0.721 1.00 85.06 236 PRO A O 1
ATOM 1884 N N . ARG A 1 237 ? 15.986 -11.098 0.142 1.00 80.56 237 ARG A N 1
ATOM 1885 C CA . ARG A 1 237 ? 15.952 -9.949 -0.782 1.00 80.56 237 ARG A CA 1
ATOM 1886 C C . ARG A 1 237 ? 15.071 -10.206 -2.003 1.00 80.56 237 ARG A C 1
ATOM 1888 O O . ARG A 1 237 ? 14.495 -9.264 -2.536 1.00 80.56 237 ARG A O 1
ATOM 1895 N N . ASN A 1 238 ? 14.968 -11.468 -2.403 1.00 80.75 238 ASN A N 1
ATOM 1896 C CA . ASN A 1 238 ? 14.104 -11.981 -3.462 1.00 80.75 238 ASN A CA 1
ATOM 1897 C C . ASN A 1 238 ? 12.745 -12.469 -2.926 1.00 80.75 238 ASN A C 1
ATOM 1899 O O . ASN A 1 238 ? 12.071 -13.237 -3.605 1.00 80.75 238 ASN A O 1
ATOM 1903 N N . ALA A 1 239 ? 12.359 -12.055 -1.713 1.00 85.00 239 ALA A N 1
ATOM 1904 C CA . ALA A 1 239 ? 11.099 -12.456 -1.118 1.00 85.00 239 ALA A CA 1
ATOM 1905 C C . ALA A 1 239 ? 9.899 -12.001 -1.952 1.00 85.00 239 ALA A C 1
ATOM 1907 O O . ALA A 1 239 ? 9.765 -10.819 -2.286 1.00 85.00 239 ALA A O 1
ATOM 1908 N N . VAL A 1 240 ? 8.977 -12.926 -2.187 1.00 87.88 240 VAL A N 1
ATOM 1909 C CA . VAL A 1 240 ? 7.642 -12.645 -2.701 1.00 87.88 240 VAL A CA 1
ATOM 1910 C C . VAL A 1 240 ? 6.662 -12.885 -1.564 1.00 87.88 240 VAL A C 1
ATOM 1912 O O . VAL A 1 240 ? 6.461 -14.019 -1.130 1.00 87.88 240 VAL A O 1
ATOM 1915 N N . TRP A 1 241 ? 6.075 -11.804 -1.062 1.00 90.12 241 TRP A N 1
ATOM 1916 C CA . TRP A 1 241 ? 5.159 -11.843 0.071 1.00 90.12 241 TRP A CA 1
ATOM 1917 C C . TRP A 1 241 ? 3.711 -11.686 -0.376 1.00 90.12 241 TRP A C 1
ATOM 1919 O O . TRP A 1 241 ? 3.402 -10.828 -1.207 1.00 90.12 241 TRP A O 1
ATOM 1929 N N . ARG A 1 242 ? 2.821 -12.483 0.217 1.00 92.69 242 ARG A N 1
ATOM 1930 C CA . ARG A 1 242 ? 1.372 -12.426 0.023 1.00 92.69 242 ARG A CA 1
ATOM 1931 C C . ARG A 1 242 ? 0.673 -12.220 1.359 1.00 92.69 242 ARG A C 1
ATOM 1933 O O . ARG A 1 242 ? 1.071 -12.793 2.366 1.00 92.69 242 ARG A O 1
ATOM 1940 N N . VAL A 1 243 ? -0.399 -11.439 1.344 1.00 94.06 243 VAL A N 1
ATOM 1941 C CA . VAL A 1 243 ? -1.297 -11.291 2.488 1.00 94.06 243 VAL A CA 1
ATOM 1942 C C . VAL A 1 243 ? -2.486 -12.230 2.321 1.00 94.06 243 VAL A C 1
ATOM 1944 O O . VAL A 1 243 ? -3.268 -12.096 1.383 1.00 94.06 243 VAL A O 1
ATOM 1947 N N . ASP A 1 244 ? -2.641 -13.177 3.236 1.00 94.00 244 ASP A N 1
ATOM 1948 C CA . ASP A 1 244 ? -3.779 -14.085 3.270 1.00 94.00 244 ASP A CA 1
ATOM 1949 C C . ASP A 1 244 ? -4.768 -13.683 4.359 1.00 94.00 244 ASP A C 1
ATOM 1951 O O . ASP A 1 244 ? -4.426 -13.545 5.531 1.00 94.00 244 ASP A O 1
ATOM 1955 N N . TYR A 1 245 ? -6.029 -13.523 3.965 1.00 94.19 245 TYR A N 1
ATOM 1956 C CA . TYR A 1 245 ? -7.125 -13.205 4.871 1.00 94.19 245 TYR A CA 1
ATOM 1957 C C . TYR A 1 245 ? -7.828 -14.498 5.281 1.00 94.19 245 TYR A C 1
ATOM 1959 O O . TYR A 1 245 ? -8.433 -15.180 4.451 1.00 94.19 245 TYR A O 1
ATOM 1967 N N . ARG A 1 246 ? -7.763 -14.846 6.568 1.00 92.88 246 ARG A N 1
ATOM 1968 C CA . ARG A 1 246 ? -8.410 -16.036 7.136 1.00 92.88 246 ARG A CA 1
ATOM 1969 C C . ARG A 1 246 ? -9.412 -15.620 8.200 1.00 92.88 246 ARG A C 1
ATOM 1971 O O . ARG A 1 246 ? -9.095 -14.834 9.084 1.00 92.88 246 ARG A O 1
ATOM 1978 N N . LYS A 1 247 ? -10.621 -16.176 8.142 1.00 91.94 247 LYS A N 1
ATOM 1979 C CA . LYS A 1 247 ? -11.585 -16.055 9.242 1.00 91.94 247 LYS A CA 1
ATOM 1980 C C . LYS A 1 247 ? -11.139 -16.984 10.371 1.00 91.94 247 LYS A C 1
ATOM 1982 O O . LYS A 1 247 ? -11.025 -18.188 10.155 1.00 91.94 247 LYS A O 1
ATOM 1987 N N . GLN A 1 248 ? -10.859 -16.427 11.541 1.00 89.56 248 GLN A N 1
ATOM 1988 C CA . GLN A 1 248 ? -10.510 -17.149 12.756 1.00 89.56 248 GLN A CA 1
ATOM 1989 C C . GLN A 1 248 ? -11.627 -17.018 13.797 1.00 89.56 248 GLN A C 1
ATOM 1991 O O . GLN A 1 248 ? -12.271 -15.979 13.937 1.00 89.56 248 GLN A O 1
ATOM 1996 N N . GLY A 1 249 ? -11.833 -18.096 14.552 1.00 87.19 249 GLY A N 1
ATOM 1997 C CA . GLY A 1 249 ? -12.800 -18.144 15.645 1.00 87.19 249 GLY A CA 1
ATOM 1998 C C . GLY A 1 249 ? -14.259 -18.298 15.206 1.00 87.19 249 GLY A C 1
ATOM 1999 O O . GLY A 1 249 ? -14.616 -18.185 14.036 1.00 87.19 249 GLY A O 1
ATOM 2000 N N . GLU A 1 250 ? -15.110 -18.568 16.193 1.00 88.69 250 GLU A N 1
ATOM 2001 C CA . GLU A 1 250 ? -16.556 -18.766 16.017 1.00 88.69 250 GLU A CA 1
ATOM 2002 C C . GLU A 1 250 ? -17.274 -17.472 15.595 1.00 88.69 250 GLU A C 1
ATOM 2004 O O . GLU A 1 250 ? -18.252 -17.509 14.855 1.00 88.69 250 GLU A O 1
ATOM 2009 N N . TYR A 1 251 ? -16.730 -16.318 15.993 1.00 87.00 251 TYR A N 1
ATOM 2010 C CA . TYR A 1 251 ? -17.272 -14.992 15.678 1.00 87.00 251 TYR A CA 1
ATOM 2011 C C . TYR A 1 251 ? -16.821 -14.444 14.315 1.00 87.00 251 TYR A C 1
ATOM 2013 O O . TYR A 1 251 ? -17.234 -13.353 13.928 1.00 87.00 251 TYR A O 1
ATOM 2021 N N . GLY A 1 252 ? -15.993 -15.194 13.576 1.00 86.88 252 GLY A N 1
ATOM 2022 C CA . GLY A 1 252 ? -15.565 -14.821 12.229 1.00 86.88 252 GLY A CA 1
ATOM 2023 C C . GLY A 1 252 ? -14.648 -13.598 12.176 1.00 86.88 252 GLY A C 1
ATOM 2024 O O . GLY A 1 252 ? -14.704 -12.850 11.199 1.00 86.88 252 GLY A O 1
ATOM 2025 N N . GLU A 1 253 ? -13.812 -13.391 13.197 1.00 90.50 253 GLU A N 1
ATOM 2026 C CA . GLU A 1 253 ? -12.783 -12.351 13.169 1.00 90.50 253 GLU A CA 1
ATOM 2027 C C . GLU A 1 253 ? -11.830 -12.615 12.000 1.00 90.50 253 GLU A C 1
ATOM 2029 O O . GLU A 1 253 ? -11.354 -13.733 11.809 1.00 90.50 253 GLU A O 1
ATOM 2034 N N . VAL A 1 254 ? -11.567 -11.607 11.172 1.00 92.56 254 VAL A N 1
ATOM 2035 C CA . VAL A 1 254 ? -10.637 -11.766 10.053 1.00 92.56 254 VAL A CA 1
ATOM 2036 C C . VAL A 1 254 ? -9.226 -11.480 10.548 1.00 92.56 254 VAL A C 1
ATOM 2038 O O . VAL A 1 254 ? -8.951 -10.401 11.063 1.00 92.56 254 VAL A O 1
ATOM 2041 N N . ALA A 1 255 ? -8.334 -12.451 10.380 1.00 92.75 255 ALA A N 1
ATOM 2042 C CA . ALA A 1 255 ? -6.905 -12.296 10.575 1.00 92.75 255 ALA A CA 1
ATOM 2043 C C . ALA A 1 255 ? -6.219 -12.178 9.209 1.00 92.75 255 ALA A C 1
ATOM 2045 O O . ALA A 1 255 ? -6.475 -12.983 8.310 1.00 92.75 255 ALA A O 1
ATOM 2046 N N . ALA A 1 256 ? -5.334 -11.193 9.065 1.00 95.12 256 ALA A N 1
ATOM 2047 C CA . ALA A 1 256 ? -4.377 -11.138 7.966 1.00 95.12 256 ALA A CA 1
ATOM 2048 C C . ALA A 1 256 ? -3.058 -11.805 8.374 1.00 95.12 256 ALA A C 1
ATOM 2050 O O . ALA A 1 256 ? -2.461 -11.445 9.393 1.00 95.12 256 ALA A O 1
ATOM 2051 N N . GLU A 1 257 ? -2.608 -12.745 7.552 1.00 94.12 257 GLU A N 1
ATOM 2052 C CA . GLU A 1 257 ? -1.344 -13.463 7.670 1.00 94.12 257 GLU A CA 1
ATOM 2053 C C . GLU A 1 257 ? -0.415 -13.036 6.529 1.00 94.12 257 GLU A C 1
ATOM 2055 O O . GLU A 1 257 ? -0.838 -12.960 5.378 1.00 94.12 257 GLU A O 1
ATOM 2060 N N . HIS A 1 258 ? 0.841 -12.729 6.844 1.00 93.31 258 HIS A N 1
ATOM 2061 C CA . HIS A 1 258 ? 1.846 -12.333 5.862 1.00 93.31 258 HIS A CA 1
ATOM 2062 C C . HIS A 1 258 ? 2.723 -13.541 5.544 1.00 93.31 258 HIS A C 1
ATOM 2064 O O . HIS A 1 258 ? 3.512 -14.001 6.365 1.00 93.31 258 HIS A O 1
ATOM 2070 N N . THR A 1 259 ? 2.504 -14.127 4.371 1.00 91.38 259 THR A N 1
ATOM 2071 C CA . THR A 1 259 ? 3.087 -15.406 3.975 1.00 91.38 259 THR A CA 1
ATOM 2072 C C . THR A 1 259 ? 4.157 -15.195 2.914 1.00 91.38 259 THR A C 1
ATOM 2074 O O . THR A 1 259 ? 3.914 -14.594 1.866 1.00 91.38 259 THR A O 1
ATOM 2077 N N . LEU A 1 260 ? 5.350 -15.729 3.176 1.00 90.00 260 LEU A N 1
ATOM 2078 C CA . LEU A 1 260 ? 6.423 -15.822 2.193 1.00 90.00 260 LEU A CA 1
ATOM 2079 C C . LEU A 1 260 ? 6.077 -16.920 1.180 1.00 90.00 260 LEU A C 1
ATOM 2081 O O . LEU A 1 260 ? 6.046 -18.096 1.540 1.00 90.00 260 LEU A O 1
ATOM 2085 N N . LEU A 1 261 ? 5.806 -16.546 -0.070 1.00 87.81 261 LEU A N 1
ATOM 2086 C CA . LEU A 1 261 ? 5.549 -17.503 -1.150 1.00 87.81 261 LEU A CA 1
ATOM 2087 C C . LEU A 1 261 ? 6.849 -18.024 -1.754 1.00 87.81 261 LEU A C 1
ATOM 2089 O O . LEU A 1 261 ? 7.017 -19.225 -1.946 1.00 87.81 261 LEU A O 1
ATOM 2093 N N . GLU A 1 262 ? 7.769 -17.109 -2.046 1.00 84.88 262 GLU A N 1
ATOM 2094 C CA . GLU A 1 262 ? 9.046 -17.405 -2.687 1.00 84.88 262 GLU A CA 1
ATOM 2095 C C . GLU A 1 262 ? 10.151 -16.620 -1.988 1.00 84.88 262 GLU A C 1
ATOM 2097 O O . GLU A 1 262 ? 9.933 -15.507 -1.513 1.00 84.88 262 GLU A O 1
ATOM 2102 N N . GLY A 1 263 ? 11.336 -17.212 -1.902 1.00 80.19 263 GLY A N 1
ATOM 2103 C CA . GLY A 1 263 ? 12.485 -16.649 -1.207 1.00 80.19 263 GLY A CA 1
ATOM 2104 C C . GLY A 1 263 ? 13.413 -17.765 -0.751 1.00 80.19 263 GLY A C 1
ATOM 2105 O O . GLY A 1 263 ? 12.971 -18.827 -0.316 1.00 80.19 263 GLY A O 1
ATOM 2106 N N . ASP A 1 264 ? 14.715 -17.541 -0.864 1.00 74.00 264 ASP A N 1
ATOM 2107 C CA . ASP A 1 264 ? 15.751 -18.502 -0.463 1.00 74.00 264 ASP A CA 1
ATOM 2108 C C . ASP A 1 264 ? 15.944 -18.583 1.063 1.00 74.00 264 ASP A C 1
ATOM 2110 O O . ASP A 1 264 ? 16.600 -19.496 1.574 1.00 74.00 264 ASP A O 1
ATOM 2114 N N . PHE A 1 265 ? 15.327 -17.673 1.816 1.00 60.50 265 PHE A N 1
ATOM 2115 C CA . PHE A 1 265 ? 15.407 -17.648 3.268 1.00 60.50 265 PHE A CA 1
ATOM 2116 C C . PHE A 1 265 ? 14.282 -18.462 3.906 1.00 60.50 265 PHE A C 1
ATOM 2118 O O . PHE A 1 265 ? 13.109 -18.094 3.880 1.00 60.50 265 PHE A O 1
ATOM 2125 N N . ARG A 1 266 ? 14.671 -19.544 4.578 1.00 53.19 266 ARG A N 1
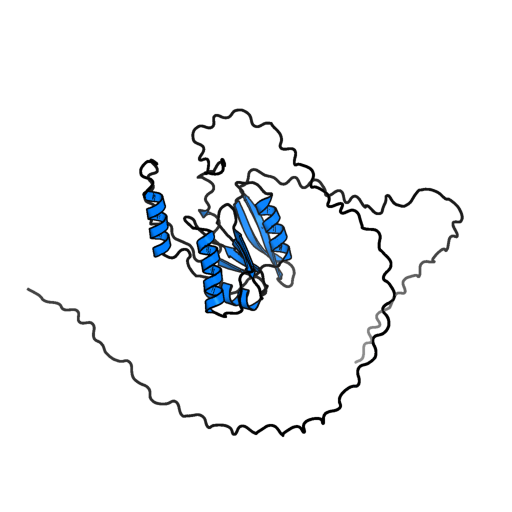ATOM 2126 C CA . ARG A 1 266 ? 13.856 -20.149 5.629 1.00 53.19 266 ARG A CA 1
ATOM 2127 C C . ARG A 1 266 ? 14.244 -19.479 6.945 1.00 53.19 266 ARG A C 1
ATOM 2129 O O . ARG A 1 266 ? 15.366 -19.722 7.395 1.00 53.19 266 ARG A O 1
ATOM 2136 N N . PRO A 1 267 ? 13.384 -18.655 7.572 1.00 48.97 267 PRO A N 1
ATOM 2137 C CA . PRO A 1 267 ? 13.682 -18.152 8.902 1.00 48.97 267 PRO A CA 1
ATOM 2138 C C . PRO A 1 267 ? 13.840 -19.345 9.843 1.00 48.97 267 PRO A C 1
ATOM 2140 O O . PRO A 1 267 ? 12.878 -20.039 10.171 1.00 48.97 267 PRO A O 1
ATOM 2143 N N . VAL A 1 268 ? 15.072 -19.602 10.280 1.00 48.94 268 VAL A N 1
ATOM 2144 C CA . VAL A 1 268 ? 15.313 -20.478 11.422 1.00 48.94 268 VAL A CA 1
ATOM 2145 C C . VAL A 1 268 ? 14.967 -19.644 12.644 1.00 48.94 268 VAL A C 1
ATOM 2147 O O . VAL A 1 268 ? 15.831 -19.023 13.261 1.00 48.94 268 VAL A O 1
ATOM 2150 N N . TYR A 1 269 ? 13.680 -19.594 12.988 1.00 50.50 269 TYR A N 1
ATOM 2151 C CA . TYR A 1 269 ? 13.310 -19.277 14.355 1.00 50.50 269 TYR A CA 1
ATOM 2152 C C . TYR A 1 269 ? 13.842 -20.442 15.183 1.00 50.50 269 TYR A C 1
ATOM 2154 O O . TYR A 1 269 ? 13.199 -21.486 15.299 1.00 50.50 269 TYR A O 1
ATOM 2162 N N . GLY A 1 270 ? 15.062 -20.296 15.707 1.00 47.59 270 GLY A N 1
ATOM 2163 C CA . GLY A 1 270 ? 15.503 -21.156 16.795 1.00 47.59 270 GLY A CA 1
ATOM 2164 C C . GLY A 1 270 ? 14.390 -21.165 17.846 1.00 47.59 270 GLY A C 1
ATOM 2165 O O . GLY A 1 270 ? 13.714 -20.135 17.993 1.00 47.59 270 GLY A O 1
ATOM 2166 N N . PRO A 1 271 ? 14.137 -22.298 18.528 1.00 49.66 271 PRO A N 1
ATOM 2167 C CA . PRO A 1 271 ? 13.185 -22.315 19.628 1.00 49.66 271 PRO A CA 1
ATOM 2168 C C . PRO A 1 271 ? 13.511 -21.101 20.480 1.00 49.66 271 PRO A C 1
ATOM 2170 O O . PRO A 1 271 ? 14.663 -20.923 20.878 1.00 49.66 271 PRO A O 1
ATOM 2173 N N . ARG A 1 272 ? 12.537 -20.197 20.621 1.00 46.75 272 ARG A N 1
ATOM 2174 C CA . ARG A 1 272 ? 12.690 -19.002 21.437 1.00 46.75 272 ARG A CA 1
ATOM 2175 C C . ARG A 1 272 ? 12.958 -19.556 22.823 1.00 46.75 272 ARG A C 1
ATOM 2177 O O . ARG A 1 272 ? 12.016 -19.950 23.504 1.00 46.75 272 ARG A O 1
ATOM 2184 N N . GLU A 1 273 ? 14.230 -19.694 23.188 1.00 47.84 273 GLU A N 1
ATOM 2185 C CA . GLU A 1 273 ? 14.612 -19.968 24.553 1.00 47.84 273 GLU A CA 1
ATOM 2186 C C . GLU A 1 273 ? 14.039 -18.781 25.297 1.00 47.84 273 GLU A C 1
ATOM 2188 O O . GLU A 1 273 ? 14.541 -17.655 25.234 1.00 47.84 273 GLU A O 1
ATOM 2193 N N . VAL A 1 274 ? 12.891 -19.022 25.921 1.00 48.62 274 VAL A N 1
ATOM 2194 C CA . VAL A 1 274 ? 12.363 -18.186 26.973 1.00 48.62 274 VAL A CA 1
ATOM 2195 C C . VAL A 1 274 ? 13.394 -18.346 28.079 1.00 48.62 274 VAL A C 1
ATOM 2197 O O . VAL A 1 274 ? 13.232 -19.146 28.993 1.00 48.62 274 VAL A O 1
ATOM 2200 N N . SER A 1 275 ? 14.528 -17.662 27.933 1.00 47.38 275 SER A N 1
ATOM 2201 C CA . SER A 1 275 ? 15.448 -17.449 29.026 1.00 47.38 275 SER A CA 1
ATOM 2202 C C . SER A 1 275 ? 14.624 -16.647 30.013 1.00 47.38 275 SER A C 1
ATOM 2204 O O . SER A 1 275 ? 14.375 -15.466 29.810 1.00 47.38 275 SER A O 1
ATOM 2206 N N . GLU A 1 276 ? 14.049 -17.338 30.995 1.00 48.78 276 GLU A N 1
ATOM 2207 C CA . GLU A 1 276 ? 13.319 -16.741 32.100 1.00 48.78 276 GLU A CA 1
ATOM 2208 C C . GLU A 1 276 ? 14.328 -15.879 32.867 1.00 48.78 276 GLU A C 1
ATOM 2210 O O . GLU A 1 276 ? 15.061 -16.406 33.709 1.00 48.78 276 GLU A O 1
ATOM 2215 N N . PRO A 1 277 ? 14.411 -14.556 32.618 1.00 52.25 277 PRO A N 1
ATOM 2216 C CA . PRO A 1 277 ? 15.477 -13.728 33.184 1.00 52.25 277 PRO A CA 1
ATOM 2217 C C . PRO A 1 277 ? 15.280 -13.548 34.696 1.00 52.25 277 PRO A C 1
ATOM 2219 O O . PRO A 1 277 ? 16.133 -13.017 35.399 1.00 52.25 277 PRO A O 1
ATOM 2222 N N . TRP A 1 278 ? 14.126 -13.987 35.202 1.00 52.53 278 TRP A N 1
ATOM 2223 C CA . TRP A 1 278 ? 13.744 -13.946 36.600 1.00 52.53 278 TRP A CA 1
ATOM 2224 C C . TRP A 1 278 ? 14.217 -15.171 37.397 1.00 52.53 278 TRP A C 1
ATOM 2226 O O . TRP A 1 278 ? 14.194 -15.115 38.624 1.00 52.53 278 TRP A O 1
ATOM 2236 N N . LYS A 1 279 ? 14.698 -16.253 36.759 1.00 48.62 279 LYS A N 1
ATOM 2237 C CA . LYS A 1 279 ? 15.254 -17.410 37.491 1.00 48.62 279 LYS A CA 1
ATOM 2238 C C . LYS A 1 279 ? 16.689 -17.208 37.983 1.00 48.62 279 LYS A C 1
ATOM 2240 O O . LYS A 1 279 ? 17.118 -17.925 38.880 1.00 48.62 279 LYS A O 1
ATOM 2245 N N . THR A 1 280 ? 17.414 -16.216 37.473 1.00 52.31 280 THR A N 1
ATOM 2246 C CA . THR A 1 280 ? 18.822 -15.964 37.834 1.00 52.31 280 THR A CA 1
ATOM 2247 C C . THR A 1 280 ? 19.018 -15.016 39.024 1.00 52.31 280 THR A C 1
ATOM 2249 O O . THR A 1 280 ? 20.152 -14.818 39.447 1.00 52.31 280 THR A O 1
ATOM 2252 N N . TYR A 1 281 ? 17.945 -14.465 39.607 1.00 49.09 281 TYR A N 1
ATOM 2253 C CA . TYR A 1 281 ? 18.023 -13.495 40.716 1.00 49.09 281 TYR A CA 1
ATOM 2254 C C . TYR A 1 281 ? 17.583 -14.023 42.088 1.00 49.09 281 TYR A C 1
ATOM 2256 O O . TYR A 1 281 ? 17.358 -13.236 43.006 1.00 49.09 281 TYR A O 1
ATOM 2264 N N . PHE A 1 282 ? 17.519 -15.341 42.276 1.00 44.88 282 PHE A N 1
ATOM 2265 C CA . PHE A 1 282 ? 17.477 -15.914 43.620 1.00 44.88 282 PHE A CA 1
ATOM 2266 C C . PHE A 1 282 ? 18.809 -16.601 43.914 1.00 44.88 282 PHE A C 1
ATOM 2268 O O . PHE A 1 282 ? 19.018 -17.727 43.456 1.00 44.88 282 PHE A O 1
ATOM 2275 N N . PRO A 1 283 ? 19.732 -15.957 44.656 1.00 47.34 283 PRO A N 1
ATOM 2276 C CA . PRO A 1 283 ? 20.877 -16.669 45.192 1.00 47.34 283 PRO A CA 1
ATOM 2277 C C . PRO A 1 283 ? 20.359 -17.805 46.076 1.00 47.34 283 PRO A C 1
ATOM 2279 O O . PRO A 1 283 ? 19.636 -17.593 47.053 1.00 47.34 283 PRO A O 1
ATOM 2282 N N . ALA A 1 284 ? 20.714 -19.030 45.703 1.00 56.03 284 ALA A N 1
ATOM 2283 C CA . ALA A 1 284 ? 20.552 -20.199 46.544 1.00 56.03 284 ALA A CA 1
ATOM 2284 C C . ALA A 1 284 ? 21.400 -19.994 47.809 1.00 56.03 284 ALA A C 1
ATOM 2286 O O . ALA A 1 284 ? 22.612 -20.180 47.783 1.00 56.03 284 ALA A O 1
ATOM 2287 N N . GLY A 1 285 ? 20.780 -19.552 48.906 1.00 46.66 285 GLY A N 1
ATOM 2288 C CA . GLY A 1 285 ? 21.520 -19.329 50.145 1.00 46.66 285 GLY A CA 1
ATOM 2289 C C . GLY A 1 285 ? 20.771 -18.579 51.239 1.00 46.66 285 GLY A C 1
ATOM 2290 O O . GLY A 1 285 ? 21.127 -17.461 51.578 1.00 46.66 285 GLY A O 1
ATOM 2291 N N . SER A 1 286 ? 19.769 -19.198 51.855 1.00 45.84 286 SER A N 1
ATOM 2292 C CA . SER A 1 286 ? 19.843 -19.482 53.296 1.00 45.84 286 SER A CA 1
ATOM 2293 C C . SER A 1 286 ? 18.636 -20.310 53.716 1.00 45.84 286 SER A C 1
ATOM 2295 O O . SER A 1 286 ? 17.469 -19.971 53.537 1.00 45.84 286 SER A O 1
ATOM 2297 N N . ASN A 1 287 ? 18.976 -21.482 54.217 1.00 53.03 287 ASN A N 1
ATOM 2298 C CA . ASN A 1 287 ? 18.087 -22.498 54.712 1.00 53.03 287 ASN A CA 1
ATOM 2299 C C . ASN A 1 287 ? 17.828 -22.174 56.191 1.00 53.03 287 ASN A C 1
ATOM 2301 O O . ASN A 1 287 ? 18.644 -22.520 57.040 1.00 53.03 287 ASN A O 1
ATOM 2305 N N . SER A 1 288 ? 16.737 -21.483 56.519 1.00 52.41 288 SER A N 1
ATOM 2306 C CA . SER A 1 288 ? 16.220 -21.453 57.891 1.00 52.41 288 SER A CA 1
ATOM 2307 C C . SER A 1 288 ? 14.706 -21.221 57.905 1.00 52.41 288 SER A C 1
ATOM 2309 O O . SER A 1 288 ? 14.189 -20.212 57.443 1.00 52.41 288 SER A O 1
ATOM 2311 N N . GLY A 1 289 ? 13.973 -22.199 58.446 1.00 44.03 289 GLY A N 1
ATOM 2312 C CA . GLY A 1 289 ? 12.603 -21.989 58.917 1.00 44.03 289 GLY A CA 1
ATOM 2313 C C . GLY A 1 289 ? 11.468 -22.314 57.944 1.00 44.03 289 GLY A C 1
ATOM 2314 O O . GLY A 1 289 ? 10.587 -21.487 57.722 1.00 44.03 289 GLY A O 1
ATOM 2315 N N . ARG A 1 290 ? 11.389 -23.556 57.444 1.00 39.66 290 ARG A N 1
ATOM 2316 C CA . ARG A 1 290 ? 10.112 -24.107 56.950 1.00 39.66 290 ARG A CA 1
ATOM 2317 C C . ARG A 1 290 ? 9.117 -24.223 58.116 1.00 39.66 290 ARG A C 1
ATOM 2319 O O . ARG A 1 290 ? 9.092 -25.233 58.811 1.00 39.66 290 ARG A O 1
ATOM 2326 N N . ARG A 1 291 ? 8.260 -23.213 58.305 1.00 43.28 291 ARG A N 1
ATOM 2327 C CA . ARG A 1 291 ? 6.951 -23.387 58.957 1.00 43.28 291 ARG A CA 1
ATOM 2328 C C . ARG A 1 291 ? 5.957 -23.875 57.910 1.00 43.28 291 ARG A C 1
ATOM 2330 O O . ARG A 1 291 ? 5.491 -23.126 57.057 1.00 43.28 291 ARG A O 1
ATOM 2337 N N . SER A 1 292 ? 5.667 -25.163 57.976 1.00 44.47 292 SER A N 1
ATOM 2338 C CA . SER A 1 292 ? 4.596 -25.834 57.253 1.00 44.47 292 SER A CA 1
ATOM 2339 C C . SER A 1 292 ? 3.231 -25.344 57.742 1.00 44.47 292 SER A C 1
ATOM 2341 O O . SER A 1 292 ? 2.771 -25.755 58.805 1.00 44.47 292 SER A O 1
ATOM 2343 N N . TYR A 1 293 ? 2.559 -24.507 56.950 1.00 42.91 293 TYR A N 1
ATOM 2344 C CA . TYR A 1 293 ? 1.107 -24.356 57.037 1.00 42.91 293 TYR A CA 1
ATOM 2345 C C . TYR A 1 293 ? 0.470 -25.330 56.049 1.00 42.91 293 TYR A C 1
ATOM 2347 O O . TYR A 1 293 ? 0.397 -25.085 54.846 1.00 42.91 293 TYR A O 1
ATOM 2355 N N . LEU A 1 294 ? 0.039 -26.470 56.587 1.00 39.47 294 LEU A N 1
ATOM 2356 C CA . LEU A 1 294 ? -0.897 -27.380 55.943 1.00 39.47 294 LEU A CA 1
ATOM 2357 C C . LEU A 1 294 ? -2.190 -26.608 55.656 1.00 39.47 294 LEU A C 1
ATOM 2359 O O . LEU A 1 294 ? -3.008 -26.389 56.546 1.00 39.47 294 LEU A O 1
ATOM 2363 N N . ARG A 1 295 ? -2.368 -26.177 54.405 1.00 40.34 295 ARG A N 1
ATOM 2364 C CA . ARG A 1 295 ? -3.658 -25.701 53.908 1.00 40.34 295 ARG A CA 1
ATOM 2365 C C . ARG A 1 295 ? -4.483 -26.937 53.571 1.00 40.34 295 ARG A C 1
ATOM 2367 O O . ARG A 1 295 ? -4.281 -27.582 52.544 1.00 40.34 295 ARG A O 1
ATOM 2374 N N . THR A 1 296 ? -5.352 -27.304 54.501 1.00 43.66 296 THR A N 1
ATOM 2375 C CA . THR A 1 296 ? -6.333 -28.373 54.358 1.00 43.66 296 THR A CA 1
ATOM 2376 C C . THR A 1 296 ? -7.176 -28.154 53.104 1.00 43.66 296 THR A C 1
ATOM 2378 O O . THR A 1 296 ? -7.731 -27.078 52.867 1.00 43.66 296 THR A O 1
ATOM 2381 N N . ARG A 1 297 ? -7.241 -29.204 52.279 1.00 41.53 297 ARG A N 1
ATOM 2382 C CA . ARG A 1 297 ? -8.183 -29.344 51.169 1.00 41.53 297 ARG A CA 1
ATOM 2383 C C . ARG A 1 297 ? -9.602 -29.148 51.700 1.00 41.53 297 ARG A C 1
ATOM 2385 O O . ARG A 1 297 ? -10.021 -29.845 52.620 1.00 41.53 297 ARG A O 1
ATOM 2392 N N . ARG A 1 298 ? -10.333 -28.212 51.101 1.00 38.53 298 ARG A N 1
ATOM 2393 C CA . ARG A 1 298 ? -11.778 -28.069 51.279 1.00 38.53 298 ARG A CA 1
ATOM 2394 C C . ARG A 1 298 ? -12.445 -29.094 50.347 1.00 38.53 298 ARG A C 1
ATOM 2396 O O . ARG A 1 298 ? -12.165 -29.031 49.152 1.00 38.53 298 ARG A O 1
ATOM 2403 N N . PRO A 1 299 ? -13.244 -30.046 50.854 1.00 47.47 299 PRO A N 1
ATOM 2404 C CA . PRO A 1 299 ? -13.931 -31.010 50.005 1.00 47.47 299 PRO A CA 1
ATOM 2405 C C . PRO A 1 299 ? -15.074 -30.328 49.245 1.00 47.47 299 PRO A C 1
ATOM 2407 O O . PRO A 1 299 ? -15.772 -29.467 49.791 1.00 47.47 299 PRO A O 1
ATOM 2410 N N . GLU A 1 300 ? -15.224 -30.714 47.979 1.00 44.47 300 GLU A N 1
ATOM 2411 C CA . GLU A 1 300 ? -16.357 -30.386 47.119 1.00 44.47 300 GLU A CA 1
ATOM 2412 C C . GLU A 1 300 ? -17.662 -30.798 47.805 1.00 44.47 300 GLU A C 1
ATOM 2414 O O . GLU A 1 300 ? -17.858 -31.958 48.161 1.00 44.47 300 GLU A O 1
ATOM 2419 N N . ARG A 1 301 ? -18.557 -29.827 48.005 1.00 48.75 301 ARG A N 1
ATOM 2420 C CA . ARG A 1 301 ? -19.964 -30.096 48.289 1.00 48.75 301 ARG A CA 1
ATOM 2421 C C . ARG A 1 301 ? -20.715 -30.135 46.968 1.00 48.75 301 ARG A C 1
ATOM 2423 O O . ARG A 1 301 ? -21.017 -29.099 46.382 1.00 48.75 301 ARG A O 1
ATOM 2430 N N . GLU A 1 302 ? -20.961 -31.363 46.545 1.00 54.12 302 GLU A N 1
ATOM 2431 C CA . GLU A 1 302 ? -22.214 -31.872 45.992 1.00 54.12 302 GLU A CA 1
ATOM 2432 C C . GLU A 1 302 ? -23.401 -30.909 46.215 1.00 54.12 302 GLU A C 1
ATOM 2434 O O . GLU A 1 302 ? -23.849 -30.688 47.342 1.00 54.12 302 GLU A O 1
ATOM 2439 N N . LEU A 1 303 ? -23.879 -30.288 45.131 1.00 54.75 303 LEU A N 1
ATOM 2440 C CA . LEU A 1 303 ? -25.119 -29.51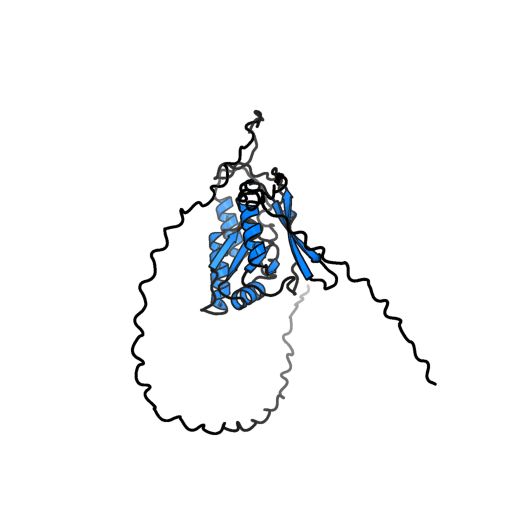4 45.108 1.00 54.75 303 LEU A CA 1
ATOM 2441 C C . LEU A 1 303 ? -26.113 -30.210 44.182 1.00 54.75 303 LEU A C 1
ATOM 2443 O O . LEU A 1 303 ? -26.164 -30.031 42.966 1.00 54.75 303 LEU A O 1
ATOM 2447 N N . GLU A 1 304 ? -26.881 -31.049 44.855 1.00 46.44 304 GLU A N 1
ATOM 2448 C CA . GLU A 1 304 ? -28.074 -31.760 44.442 1.00 46.44 304 GLU A CA 1
ATOM 2449 C C . GLU A 1 304 ? -29.084 -30.819 43.765 1.00 46.44 304 GLU A C 1
ATOM 2451 O O . GLU A 1 304 ? -29.645 -29.895 44.362 1.00 46.44 304 GLU A O 1
ATOM 2456 N N . SER A 1 305 ? -29.334 -31.069 42.482 1.00 50.56 305 SER A N 1
ATOM 2457 C CA . SER A 1 305 ? -30.345 -30.363 41.699 1.00 50.56 305 SER A CA 1
ATOM 2458 C C . SER A 1 305 ? -31.733 -30.917 42.019 1.00 50.56 305 SER A C 1
ATOM 2460 O O . SER A 1 305 ? -32.208 -31.868 41.399 1.00 50.56 305 SER A O 1
ATOM 2462 N N . ARG A 1 306 ? -32.421 -30.290 42.978 1.00 48.75 306 ARG A N 1
ATOM 2463 C CA . ARG A 1 306 ? -33.865 -30.459 43.197 1.00 48.75 306 ARG A CA 1
ATOM 2464 C C . ARG A 1 306 ? -34.651 -29.937 41.987 1.00 48.75 306 ARG A C 1
ATOM 2466 O O . ARG A 1 306 ? -34.929 -28.746 41.887 1.00 48.75 306 ARG A O 1
ATOM 2473 N N . ARG A 1 307 ? -35.095 -30.838 41.105 1.00 56.09 307 ARG A N 1
ATOM 2474 C CA . ARG A 1 307 ? -36.227 -30.586 40.196 1.00 56.09 307 ARG A CA 1
ATOM 2475 C C . ARG A 1 307 ? -37.533 -30.844 40.949 1.00 56.09 307 ARG A C 1
ATOM 2477 O O . ARG A 1 307 ? -37.958 -31.982 41.124 1.00 56.09 307 ARG A O 1
ATOM 2484 N N . VAL A 1 308 ? -38.167 -29.765 41.403 1.00 57.12 308 VAL A N 1
ATOM 2485 C CA . VAL A 1 308 ? -39.538 -29.777 41.924 1.00 57.12 308 VAL A CA 1
ATOM 2486 C C . VAL A 1 308 ? -40.509 -29.847 40.745 1.00 57.12 308 VAL A C 1
ATOM 2488 O O . VAL A 1 308 ? -40.611 -28.913 39.956 1.00 57.12 308 VAL A O 1
ATOM 2491 N N . LYS A 1 309 ? -41.237 -30.963 40.649 1.00 56.03 309 LYS A N 1
ATOM 2492 C CA . LYS A 1 309 ? -42.515 -31.067 39.934 1.00 56.03 309 LYS A CA 1
ATOM 2493 C C . LYS A 1 309 ? -43.595 -30.331 40.737 1.00 56.03 309 LYS A C 1
ATOM 2495 O O . LYS A 1 309 ? -43.869 -30.708 41.875 1.00 56.03 309 LYS A O 1
ATOM 2500 N N . ARG A 1 310 ? -44.256 -29.352 40.123 1.00 52.84 310 ARG A N 1
ATOM 2501 C CA . ARG A 1 310 ? -45.643 -28.934 40.406 1.00 52.84 310 ARG A CA 1
ATOM 2502 C C . ARG A 1 310 ? -46.277 -28.685 39.032 1.00 52.84 310 ARG A C 1
ATOM 2504 O O . ARG A 1 310 ? -45.690 -27.947 38.254 1.00 52.84 310 ARG A O 1
ATOM 2511 N N . ARG A 1 311 ? -47.115 -29.636 38.611 1.00 56.28 311 ARG A N 1
ATOM 2512 C CA . ARG A 1 311 ? -48.586 -29.552 38.531 1.00 56.28 311 ARG A CA 1
ATOM 2513 C C . ARG A 1 311 ? -49.025 -28.733 37.332 1.00 56.28 311 ARG A C 1
ATOM 2515 O O . ARG A 1 311 ? -48.789 -27.513 37.365 1.00 56.28 311 ARG A O 1
#

pLDDT: mean 71.98, std 21.63, range [35.53, 98.69]

Secondary structure (DSSP, 8-state):
----------------------------PPP-PPPPP---PPPPPPP----------------PPPP------------TT-EE-TTS-EE-TTS-GGG------SS-SSPP-SEEEEE---SS--HHHHHHHHHHHHHHH-TT--EEEEEE-TT-S-EEEEESSHHHHHHHHHHHTT-BSS-HHHHHHHHHHHHT-TT-----GGGGG--PPBPEEEEE-HHHHHHHHHHHHHS-TT-EEEEEEEEETTTTEEEEEEEEEE-S------------TTGGG--------------PPPPP-----------

Foldseek 3Di:
DDDDDDDDDDDDDDDDDDDDPDDDDDPDDDDDDDDDDDDDDDDDDDDDDPDDPDDPDDPPCPPDPDPDPDPPPDPDDPPPPFDQPPVRDGDDPPPPLVPADDDQDPDALDDQDQKKKKAQFDPPDDPVVVQVVLQVQLCVVPVPKGWPDKDAFPRRRMIMTGIPGSVSLVSSCVPQRQDFPPDPVVLVVRVCVVPVPPPDPDDDPCSNVPPRGRMHMHGDDPVVVVVVSCCRVVPASNWDWHWDWDQDDPVRRTDIDIDTPDGPDDPPPPPPPPPVVVVVPDPPDDDDDPPDDPPDDDDDDDDDDDPDDDD

Organism: NCBI:txid45354

Sequence (311 aa):
MIDDILQYSDDDLVVKPGITPCASTPIESPPSEPLPSDATPSEPSEPSVPSRPLFPSRPNISPKPAPYNLPSTYGNTPLAGRNIDHIGLLFSEHLSQENIVYTVTKDAYHQPTRVVFVGNLRKPMDAMKFQDHLRVVVRKVHPMYRVIRVWMNRSRTHALVLTGSVEAARALRAKLNGSKYPDDAEIQYLVRLASGMEDSAFPDKDMRSLNHHELFVDYLHFRQMSEWIFEEDYGPRNAVWRVDYRKQGEYGEVAAEHTLLEGDFRPVYGPREVSEPWKTYFPAGSNSGRRSYLRTRRPERELESRRVKRR

InterPro domains:
  IPR035979 RNA-binding domain superfamily [SSF54928] (111-182)

Radius of gyration: 33.44 Å; chains: 1; bounding box: 80×69×115 Å

=== Feature glossary ===
The record interleaves many kinds of information about one protein. Here is each kind framed as the question it answers.

Q: What are the backbone torsion angles?
A: φ (phi) and ψ (psi) are the two rotatable backbone dihedrals per residue: φ is the C(i-1)–N–Cα–C torsion, ψ is the N–Cα–C–N(i+1) torsion, both in degrees on (−180°, 180°]. α-helical residues cluster near (−60°, −45°); β-strand residues near (−120°, +130°). A Ramachandran plot is simply a scatter of (φ, ψ) for every residue.

Q: What is the amino-acid chain?
A: This is the polypeptide sequence — one letter per residue, N-terminus first. Length ranges from a few dozen residues for small domains to over a thousand for large multi-domain proteins.

Q: How mobile is each atom in the crystal?
A: For experimental (PDB) structures, the B-factor (temperature factor) quantifies the positional spread of each atom in the crystal — a combination of thermal vibration and static disorder — in units of Å². High B-factors mark flexible loops or poorly resolved regions; low B-factors mark the rigid, well-ordered core.

Q: Are the domains correctly placed relative to each other?
A: Predicted Aligned Error (PAE) is an AlphaFold confidence matrix: entry (i, j) is the expected error in the position of residue j, in ångströms, when the prediction is superimposed on the true structure at residue i. Low PAE within a block of residues means that block is internally rigid and well-predicted; high PAE between two blocks means their relative placement is uncertain even if each block individually is confident.

Q: How confident is the AlphaFold model at each residue?
A: pLDDT is the predicted lDDT-Cα score: AlphaFold's confidence that the local environment of each residue (all inter-atomic distances within 15 Å) is correctly placed. It is a per-residue number between 0 and 100, with higher meaning more reliable.

Q: What family and function is it annotated with?
A: Functional annotations link the protein to curated databases. InterPro entries identify conserved domains and families by matching the sequence against member-database signatures (Pfam, PROSITE, CDD, …). Gene Ontology (GO) terms describe molecular function, biological process, and cellular component in a controlled vocabulary. CATH places the structure in a hierarchical fold classification (Class/Architecture/Topology/Homologous-superfamily). The organism is the source species.

Q: How big and how compact is the whole molecule?
A: Three whole-structure scalars: the radius of gyration (RMS distance of Cα from centroid, in Å), the count of Cα–Cα contacts (pairs closer than 8 Å and separated by more than four residues in sequence — i.e. tertiary, not local, contacts), and the bounding-box dimensions. Together they distinguish compact globular folds from extended fibres or disordered chains.

Q: What known structures does this most resemble?
A: The Foldseek neighbor list gives the closest experimentally determined structures in the PDB, ranked by structural alignment. TM-score near 1 means near-identical fold; near 0.3 means only rough topology match. This is how one finds what a novel AlphaFold prediction most resembles in the solved-structure universe.

Q: Which residues are buried vs exposed?
A: SASA measures how much of the protein is reachable by so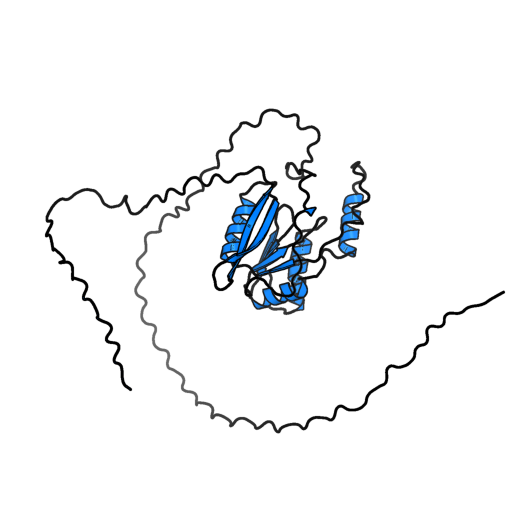lvent. It is computed by rolling a water-sized probe over the atomic surface and summing the exposed area (Å²). Per-residue SASA distinguishes core (buried, low SASA) from surface (exposed, high SASA) residues; total SASA is a whole-molecule size measure.

Q: Which residues are in helices, strands, or loops?
A: Eight-state secondary structure (DSSP): H is the canonical α-helix, G the tighter 3₁₀-helix, I the wider π-helix; E/B are β-structure, T and S are turns and bends, and '-' is everything else. DSSP derives these from the pattern of main-chain N–H···O=C hydrogen bonds, not from the sequence.

Q: Where is each backbone atom in 3D?
A: Structure coordinates are given as an mmCIF _atom_site loop: one row per atom with element, residue name, chain id, sequence number, and x/y/z position in Å. Only the four main-chain atoms per residue are included here; side chains are omitted to keep the record compact.

Q: What if only a Cα trace is available?
A: Three-state secondary structure (P-SEA) collapses the eight DSSP classes into helix (a), strand (b), and coil (c). P-SEA assigns these from Cα geometry alone — distances and angles — without requiring backbone oxygens, so it works on any Cα trace.

Q: What do the rendered images show?
A: The six renders are orthographic views along the three Cartesian axes in both directions. Representation (cartoon, sticks, or surface) and color scheme (sequence-rainbow or by-chain) vary across proteins so the training set covers all the common visualization conventions.

Q: What does the local fold look like, residue by residue?
A: Foldseek's 3Di representation compresses backbone geometry into a per-residue letter drawn from a learned twenty-state alphabet. It captures the tertiary interaction pattern around each residue — which residues are packed against it in space, regardless of where they are in sequence.

Q: What do the diagnostic plots show?
A: The contact map is a binary N×N matrix image: pixel (i, j) is dark where Cα_i and Cα_j are within 8 Å and |i−j|>4. Because the |i−j|>4 filter removes local helical contacts, off-diagonal stripes parallel to the main diagonal indicate parallel β-sheets; stripes perpendicular to it indicate antiparallel β-sheets. The Ramachandran plot scatters every residue's (φ, ψ) pair against the sterically allowed regions. The PAE heatmap renders the predicted-aligned-error matrix.